Protein AF-A0A6A3IJU1-F1 (afdb_monomer_lite)

Structure (mmCIF, N/CA/C/O backbone):
data_AF-A0A6A3IJU1-F1
#
_entry.id   AF-A0A6A3IJU1-F1
#
loop_
_atom_site.group_PDB
_atom_site.id
_atom_site.type_symbol
_atom_site.label_atom_id
_atom_site.label_alt_id
_atom_site.label_comp_id
_atom_site.label_asym_id
_atom_site.label_entity_id
_atom_site.label_seq_id
_atom_site.pdbx_PDB_ins_code
_atom_site.Cartn_x
_atom_site.Cartn_y
_atom_site.Cartn_z
_atom_site.occupancy
_atom_site.B_iso_or_equiv
_atom_site.auth_seq_id
_atom_site.auth_comp_id
_atom_site.auth_asym_id
_atom_site.auth_atom_id
_atom_site.pdbx_PDB_model_num
ATOM 1 N N . MET A 1 1 ? 2.762 -42.343 15.241 1.00 38.69 1 MET A N 1
ATOM 2 C CA . MET A 1 1 ? 3.664 -41.203 14.976 1.00 38.69 1 MET A CA 1
ATOM 3 C C . MET A 1 1 ? 3.521 -40.859 13.508 1.00 38.69 1 MET A C 1
ATOM 5 O O . MET A 1 1 ? 4.023 -41.601 12.677 1.00 38.69 1 MET A O 1
ATOM 9 N N . THR A 1 2 ? 2.745 -39.824 13.198 1.00 38.56 2 THR A N 1
ATOM 10 C CA . THR A 1 2 ? 2.400 -39.442 11.822 1.00 38.56 2 THR A CA 1
ATOM 11 C C . THR A 1 2 ? 3.146 -38.156 11.501 1.00 38.56 2 THR A C 1
ATOM 13 O O . THR A 1 2 ? 2.929 -37.133 12.146 1.00 38.56 2 THR A O 1
ATOM 16 N N . THR A 1 3 ? 4.087 -38.237 10.570 1.00 37.09 3 THR A N 1
ATOM 17 C CA . THR A 1 3 ? 4.971 -37.143 10.169 1.00 37.09 3 THR A CA 1
ATOM 18 C C . THR A 1 3 ? 4.183 -36.122 9.347 1.00 37.09 3 THR A C 1
ATOM 20 O O . THR A 1 3 ? 3.725 -36.422 8.248 1.00 37.09 3 THR A O 1
ATOM 23 N N . LEU A 1 4 ? 4.017 -34.914 9.890 1.00 38.75 4 LEU A N 1
ATOM 24 C CA . LEU A 1 4 ? 3.511 -33.742 9.176 1.00 38.75 4 LEU A CA 1
ATOM 25 C C . LEU A 1 4 ? 4.583 -33.267 8.188 1.00 38.75 4 LEU A C 1
ATOM 27 O O . LEU A 1 4 ? 5.605 -32.707 8.579 1.00 38.75 4 LEU A O 1
ATOM 31 N N . THR A 1 5 ? 4.361 -33.498 6.898 1.00 39.72 5 THR A N 1
ATOM 32 C CA . THR A 1 5 ? 5.144 -32.872 5.831 1.00 39.72 5 THR A CA 1
ATOM 33 C C . THR A 1 5 ? 4.811 -31.386 5.760 1.00 39.72 5 THR A C 1
ATOM 35 O O . THR A 1 5 ? 3.732 -31.000 5.313 1.00 39.72 5 THR A O 1
ATOM 38 N N . SER A 1 6 ? 5.765 -30.566 6.199 1.00 42.03 6 SER A N 1
ATOM 39 C CA . SER A 1 6 ? 5.845 -29.133 5.923 1.00 42.03 6 SER A CA 1
ATOM 40 C C . SER A 1 6 ? 5.843 -28.905 4.407 1.00 42.03 6 SER A C 1
ATOM 42 O O . SER A 1 6 ? 6.790 -29.280 3.714 1.00 42.03 6 SER A O 1
ATOM 44 N N . GLN A 1 7 ? 4.758 -28.338 3.876 1.00 43.25 7 GLN A N 1
ATOM 45 C CA . GLN A 1 7 ? 4.722 -27.859 2.499 1.00 43.25 7 GLN A CA 1
ATOM 46 C C . GLN A 1 7 ? 5.453 -26.517 2.436 1.00 43.25 7 GLN A C 1
ATOM 48 O O . GLN A 1 7 ? 4.978 -25.496 2.924 1.00 43.25 7 GLN A O 1
ATOM 53 N N . SER A 1 8 ? 6.641 -26.560 1.839 1.00 42.28 8 SER A N 1
ATOM 54 C CA . SER A 1 8 ? 7.415 -25.395 1.428 1.00 42.28 8 SER A CA 1
ATOM 55 C C . SER A 1 8 ? 6.598 -24.550 0.445 1.00 42.28 8 SER A C 1
ATOM 57 O O . SER A 1 8 ? 6.195 -25.030 -0.616 1.00 42.28 8 SER A O 1
ATOM 59 N N . SER A 1 9 ? 6.344 -23.292 0.807 1.00 46.75 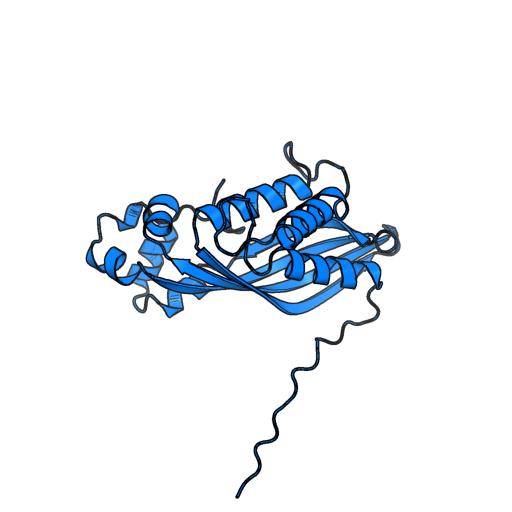9 SER A N 1
ATOM 60 C CA . SER A 1 9 ? 5.678 -22.297 -0.033 1.00 46.75 9 SER A CA 1
ATOM 61 C C . SER A 1 9 ? 6.566 -21.946 -1.228 1.00 46.75 9 SER A C 1
ATOM 63 O O . SER A 1 9 ? 7.456 -21.102 -1.142 1.00 46.75 9 SER A O 1
ATOM 65 N N . GLN A 1 10 ? 6.353 -22.627 -2.348 1.00 46.28 10 GLN A N 1
ATOM 66 C CA . GLN A 1 10 ? 7.023 -22.333 -3.609 1.00 46.28 10 GLN A CA 1
ATOM 67 C C . GLN A 1 10 ? 6.572 -20.941 -4.100 1.00 46.28 10 GLN A C 1
ATOM 69 O O . GLN A 1 10 ? 5.369 -20.663 -4.071 1.00 46.28 10 GLN A O 1
ATOM 74 N N . PRO A 1 11 ? 7.484 -20.045 -4.528 1.00 52.66 11 PRO A N 1
ATOM 75 C CA . PRO A 1 11 ? 7.085 -18.747 -5.061 1.00 52.66 11 PRO A CA 1
ATOM 76 C C . PRO A 1 11 ? 6.167 -18.940 -6.281 1.00 52.66 11 PRO A C 1
ATOM 78 O O . PRO A 1 11 ? 6.339 -19.920 -7.018 1.00 52.66 11 PRO A O 1
ATOM 81 N N . PRO A 1 12 ? 5.189 -18.043 -6.505 1.00 52.16 12 PRO A N 1
ATOM 82 C CA . PRO A 1 12 ? 4.244 -18.179 -7.608 1.00 52.16 12 PRO A CA 1
ATOM 83 C C . PRO A 1 12 ? 4.984 -18.323 -8.946 1.00 52.16 12 PRO A C 1
ATOM 85 O O . PRO A 1 12 ? 5.892 -17.551 -9.255 1.00 52.16 12 PRO A O 1
ATOM 88 N N . ARG A 1 13 ? 4.613 -19.343 -9.735 1.00 50.41 13 ARG A N 1
ATOM 89 C CA . ARG A 1 13 ? 5.144 -19.542 -11.090 1.00 50.41 13 ARG A CA 1
ATOM 90 C C . ARG A 1 13 ? 4.586 -18.456 -11.997 1.00 50.41 13 ARG A C 1
ATOM 92 O O . ARG A 1 13 ? 3.415 -18.473 -12.358 1.00 50.41 13 ARG A O 1
ATOM 99 N N . TYR A 1 14 ? 5.453 -17.536 -12.369 1.00 52.56 14 TYR A N 1
ATOM 100 C CA . TYR A 1 14 ? 5.204 -16.586 -13.431 1.00 52.56 14 TYR A CA 1
ATOM 101 C C . TYR A 1 14 ? 5.284 -17.316 -14.792 1.00 52.56 14 TYR A C 1
ATOM 103 O O . TYR A 1 14 ? 6.206 -18.118 -14.961 1.00 52.56 14 TYR A O 1
ATOM 111 N N . PRO A 1 15 ? 4.370 -17.089 -15.763 1.00 58.47 15 PRO A N 1
ATOM 112 C CA . PRO A 1 15 ? 4.628 -17.417 -17.177 1.00 58.47 15 PRO A CA 1
ATOM 113 C C . PRO A 1 15 ? 5.872 -16.649 -17.681 1.00 58.47 15 PRO A C 1
ATOM 115 O O . PRO A 1 15 ? 6.541 -16.015 -16.872 1.00 58.47 15 PRO A O 1
ATOM 118 N N . ASP A 1 16 ? 6.230 -16.694 -18.970 1.00 72.88 16 ASP A N 1
ATOM 119 C CA . ASP A 1 16 ? 7.426 -16.026 -19.536 1.00 72.88 16 ASP A CA 1
ATOM 120 C C . ASP A 1 16 ? 7.377 -14.483 -19.443 1.00 72.88 16 ASP A C 1
ATOM 122 O O . ASP A 1 16 ? 7.297 -13.753 -20.432 1.00 72.88 16 ASP A O 1
ATOM 126 N N . ILE A 1 17 ? 7.405 -13.957 -18.224 1.00 80.94 17 ILE A N 1
ATOM 127 C CA . ILE A 1 17 ? 7.428 -12.538 -17.927 1.00 80.94 17 ILE A CA 1
ATOM 128 C C . ILE A 1 17 ? 8.861 -12.064 -18.107 1.00 80.94 17 ILE A C 1
ATOM 130 O O . ILE A 1 17 ? 9.787 -12.672 -17.557 1.00 80.94 17 ILE A O 1
ATOM 134 N N . PRO A 1 18 ? 9.068 -10.936 -18.799 1.00 88.62 18 PRO A N 1
ATOM 135 C CA . PRO A 1 18 ? 10.374 -10.315 -18.863 1.00 88.62 18 PRO A CA 1
ATOM 136 C C . PRO A 1 18 ? 10.962 -10.122 -17.463 1.00 88.62 18 PRO A C 1
ATOM 138 O O . PRO A 1 18 ? 10.353 -9.499 -16.589 1.00 88.62 18 PRO A O 1
ATOM 141 N N . LYS A 1 19 ? 12.173 -10.650 -17.262 1.00 90.81 19 LYS A N 1
ATOM 142 C CA . LYS A 1 19 ? 12.898 -10.600 -15.986 1.00 90.81 19 LYS A CA 1
ATOM 143 C C . LYS A 1 19 ? 12.931 -9.195 -15.356 1.00 90.81 19 LYS A C 1
ATOM 145 O O . LYS A 1 19 ? 12.685 -9.121 -14.151 1.00 90.81 19 LYS A O 1
ATOM 150 N N . PRO A 1 20 ? 13.146 -8.094 -16.111 1.00 92.75 20 PRO A N 1
ATOM 151 C CA . PRO A 1 20 ? 13.110 -6.748 -15.539 1.00 92.75 20 PRO A CA 1
ATOM 152 C C . PRO A 1 20 ? 11.769 -6.404 -14.881 1.00 92.75 20 PRO A C 1
ATOM 154 O O . PRO A 1 20 ? 11.746 -5.744 -13.846 1.00 92.75 20 PRO A O 1
ATOM 157 N N . CYS A 1 21 ? 10.649 -6.882 -15.431 1.00 93.69 21 CYS A N 1
ATOM 158 C CA . CYS A 1 21 ? 9.325 -6.616 -14.874 1.00 93.69 21 CYS A CA 1
ATOM 159 C C . CYS A 1 21 ? 9.104 -7.357 -13.552 1.00 93.69 21 CYS A C 1
ATOM 161 O O . CYS A 1 21 ? 8.650 -6.749 -12.586 1.00 93.69 21 CYS A O 1
ATOM 163 N N . VAL A 1 22 ? 9.480 -8.640 -13.485 1.00 92.00 22 VAL A N 1
ATOM 164 C CA . VAL A 1 22 ? 9.391 -9.431 -12.243 1.00 92.00 22 VAL A CA 1
ATOM 165 C C . VAL A 1 22 ? 10.270 -8.825 -11.151 1.00 92.00 22 VAL A C 1
ATOM 167 O O . VAL A 1 22 ? 9.826 -8.683 -10.014 1.00 92.00 22 VAL A O 1
ATOM 170 N N . GLN A 1 23 ? 11.500 -8.431 -11.497 1.00 94.00 23 GLN A N 1
ATOM 171 C CA . GLN A 1 23 ? 12.431 -7.813 -10.553 1.00 94.00 23 GLN A CA 1
ATOM 172 C C . GLN A 1 23 ? 11.876 -6.508 -9.991 1.00 94.00 23 GLN A C 1
ATOM 174 O O . GLN A 1 23 ? 11.834 -6.351 -8.781 1.00 94.00 23 GLN A O 1
ATOM 179 N N . THR A 1 24 ? 11.376 -5.610 -10.840 1.00 95.75 24 THR A N 1
ATOM 180 C CA . THR A 1 24 ? 10.811 -4.337 -10.377 1.00 95.75 24 THR A CA 1
ATOM 181 C C . THR A 1 24 ? 9.592 -4.519 -9.469 1.00 95.75 24 THR A C 1
ATOM 183 O O . THR A 1 24 ? 9.464 -3.792 -8.486 1.00 95.75 24 THR A O 1
ATOM 186 N N . VAL A 1 25 ? 8.713 -5.488 -9.751 1.00 95.62 25 VAL A N 1
ATOM 187 C CA . VAL A 1 25 ? 7.578 -5.792 -8.862 1.00 95.62 25 VAL A CA 1
ATOM 188 C C . VAL A 1 25 ? 8.068 -6.350 -7.522 1.00 95.62 25 VAL A C 1
ATOM 190 O O . VAL A 1 25 ? 7.599 -5.912 -6.477 1.00 95.62 25 VAL A O 1
ATOM 193 N N . GLY A 1 26 ? 9.042 -7.264 -7.524 1.00 95.81 26 GLY A N 1
ATOM 194 C CA . GLY A 1 26 ? 9.650 -7.772 -6.289 1.00 95.81 26 GLY A CA 1
ATOM 195 C C . GLY A 1 26 ? 10.332 -6.673 -5.467 1.00 95.81 26 GLY A C 1
ATOM 196 O O . GLY A 1 26 ? 10.114 -6.580 -4.259 1.00 95.81 26 GLY A O 1
ATOM 197 N N . ASP A 1 27 ? 11.089 -5.802 -6.135 1.00 97.00 27 ASP A N 1
ATOM 198 C CA . ASP A 1 27 ? 11.768 -4.655 -5.533 1.00 97.00 27 ASP A CA 1
ATOM 199 C C . ASP A 1 27 ? 10.758 -3.680 -4.903 1.00 97.00 27 ASP A C 1
ATOM 201 O O . ASP A 1 27 ? 11.029 -3.152 -3.829 1.00 97.00 27 ASP A O 1
ATOM 205 N N . TYR A 1 28 ? 9.573 -3.490 -5.503 1.00 97.81 28 TYR A N 1
ATOM 206 C CA . TYR A 1 28 ? 8.497 -2.675 -4.920 1.00 97.81 28 TYR A CA 1
ATOM 207 C C . TYR A 1 28 ? 8.029 -3.224 -3.566 1.00 97.81 28 TYR A C 1
ATOM 209 O O . TYR A 1 28 ? 7.985 -2.492 -2.577 1.00 97.81 28 TYR A O 1
ATOM 217 N N . TYR A 1 29 ? 7.713 -4.521 -3.498 1.00 97.50 29 TYR A N 1
ATOM 218 C CA . TYR A 1 29 ? 7.282 -5.152 -2.247 1.00 97.50 29 TYR A CA 1
ATOM 219 C C . TYR A 1 29 ? 8.385 -5.147 -1.189 1.00 97.50 29 TYR A C 1
ATOM 221 O O . TYR A 1 29 ? 8.103 -4.933 -0.014 1.00 97.50 29 TYR A O 1
ATOM 229 N N . LEU A 1 30 ? 9.642 -5.341 -1.598 1.00 95.56 30 LEU A N 1
ATOM 230 C CA . LEU A 1 30 ? 10.777 -5.259 -0.685 1.00 95.56 30 LEU A CA 1
ATOM 231 C C . LEU A 1 30 ? 10.975 -3.835 -0.157 1.00 95.56 30 LEU A C 1
ATOM 233 O O . LEU A 1 30 ? 11.211 -3.658 1.037 1.00 95.56 30 LEU A O 1
ATOM 237 N N . ALA A 1 31 ? 10.863 -2.830 -1.029 1.00 96.00 31 ALA A N 1
ATOM 238 C CA . ALA A 1 31 ? 11.086 -1.435 -0.674 1.00 96.00 31 ALA A CA 1
ATOM 239 C C . ALA A 1 31 ? 10.094 -0.971 0.387 1.00 96.00 31 ALA A C 1
ATOM 241 O O . ALA A 1 31 ? 10.499 -0.320 1.343 1.00 96.00 31 ALA A O 1
ATOM 242 N N . PHE A 1 32 ? 8.819 -1.337 0.263 1.00 96.62 32 PHE A N 1
ATOM 243 C CA . PHE A 1 32 ? 7.756 -0.847 1.145 1.00 96.62 32 PHE A CA 1
ATOM 244 C C . PHE A 1 32 ? 7.258 -1.868 2.170 1.00 96.62 32 PHE A C 1
ATOM 246 O O . PHE A 1 32 ? 6.199 -1.669 2.763 1.00 96.62 32 PHE A O 1
ATOM 253 N N . ARG A 1 33 ? 8.016 -2.946 2.407 1.00 95.12 33 ARG A N 1
ATO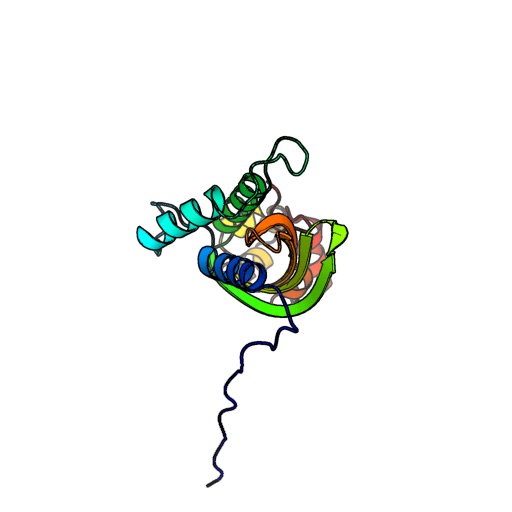M 254 C CA . ARG A 1 33 ? 7.620 -4.045 3.298 1.00 95.12 33 ARG A CA 1
ATOM 255 C C . ARG A 1 33 ? 7.152 -3.580 4.680 1.00 95.12 33 ARG A C 1
ATOM 257 O O . ARG A 1 33 ? 6.189 -4.120 5.200 1.00 95.12 33 ARG A O 1
ATOM 264 N N . ASN A 1 34 ? 7.797 -2.562 5.240 1.00 92.38 34 ASN A N 1
ATOM 265 C CA . ASN A 1 34 ? 7.484 -2.040 6.575 1.00 92.38 34 ASN A CA 1
ATOM 266 C C . ASN A 1 34 ? 6.876 -0.627 6.503 1.00 92.38 34 ASN A C 1
ATOM 268 O O . ASN A 1 34 ? 7.063 0.190 7.397 1.00 92.38 34 ASN A O 1
ATOM 272 N N . GLY A 1 35 ? 6.219 -0.283 5.392 1.00 94.19 35 GLY A N 1
ATOM 273 C CA . GLY A 1 35 ? 5.723 1.072 5.153 1.00 94.19 35 GLY A CA 1
ATOM 274 C C . GLY A 1 35 ? 6.811 2.063 4.742 1.00 94.19 35 GLY A C 1
ATOM 275 O O . GLY A 1 35 ? 7.934 1.689 4.392 1.00 94.19 35 GLY A O 1
ATOM 276 N N . PHE A 1 36 ? 6.465 3.347 4.743 1.00 95.06 36 PHE A N 1
ATOM 277 C CA . PHE A 1 36 ? 7.363 4.428 4.348 1.00 95.06 36 PHE A CA 1
ATOM 278 C C . PHE A 1 36 ? 8.338 4.770 5.473 1.00 95.06 36 PHE A C 1
ATOM 280 O O . PHE A 1 36 ? 7.909 5.112 6.570 1.00 95.06 36 PHE A O 1
ATOM 287 N N . GLN A 1 37 ? 9.637 4.719 5.191 1.00 91.81 37 GLN A N 1
ATOM 288 C CA . GLN A 1 37 ? 10.678 4.927 6.191 1.00 91.81 37 GLN A CA 1
ATOM 289 C C . GLN A 1 37 ? 11.162 6.380 6.166 1.00 91.81 37 GLN A C 1
ATOM 291 O O . GLN A 1 37 ? 11.551 6.910 5.122 1.00 91.81 37 GLN A O 1
ATOM 296 N N . THR A 1 38 ? 11.174 7.021 7.330 1.00 85.94 38 THR A N 1
ATOM 297 C CA . THR A 1 38 ? 11.792 8.336 7.559 1.00 85.94 38 THR A CA 1
ATOM 298 C C . THR A 1 38 ? 12.885 8.225 8.614 1.00 85.94 38 THR A C 1
ATOM 300 O O . THR A 1 38 ? 13.005 7.205 9.285 1.00 85.94 38 THR A O 1
ATOM 303 N N . GLU A 1 39 ? 13.690 9.276 8.781 1.00 81.88 39 GLU A N 1
ATOM 304 C CA . GLU A 1 39 ? 14.703 9.317 9.848 1.00 81.88 39 GLU A CA 1
ATOM 305 C C . GLU A 1 39 ? 14.087 9.216 11.256 1.00 81.88 39 GLU A C 1
ATOM 307 O O . GLU A 1 39 ? 14.749 8.735 12.170 1.00 81.88 39 GLU A O 1
ATOM 312 N N . ASP A 1 40 ? 12.813 9.593 11.401 1.00 78.69 40 ASP A N 1
ATOM 313 C CA . ASP A 1 40 ? 12.052 9.527 12.656 1.00 78.69 40 ASP A CA 1
ATOM 314 C C . ASP A 1 40 ? 11.398 8.156 12.910 1.00 78.69 40 ASP A C 1
ATOM 316 O O . ASP A 1 40 ? 10.777 7.944 13.949 1.00 78.69 40 ASP A O 1
ATOM 320 N N . SER A 1 41 ? 11.467 7.229 11.952 1.00 79.44 41 SER A N 1
ATOM 321 C CA . SER A 1 41 ? 10.853 5.906 12.088 1.00 79.44 41 SER A CA 1
ATOM 322 C C . SER A 1 41 ? 11.719 5.009 12.979 1.00 79.44 41 SER A C 1
ATOM 324 O O . SER A 1 41 ? 12.883 4.770 12.665 1.00 79.44 41 SER A O 1
ATOM 326 N N . GLU A 1 42 ? 11.152 4.467 14.061 1.00 72.62 42 GLU A N 1
ATOM 327 C CA . GLU A 1 42 ? 11.895 3.692 15.074 1.00 72.62 42 GLU A CA 1
ATOM 328 C C . GLU A 1 42 ? 12.635 2.468 14.504 1.00 72.62 42 GLU A C 1
ATOM 330 O O . GLU A 1 42 ? 13.733 2.134 14.949 1.00 72.62 42 GLU A O 1
ATOM 335 N N . GLU A 1 43 ? 12.063 1.819 13.486 1.00 73.00 43 GLU A N 1
ATOM 336 C CA . GLU A 1 43 ? 12.625 0.624 12.842 1.00 73.00 43 GLU A CA 1
ATOM 337 C C . GLU A 1 43 ? 13.403 0.933 11.549 1.00 73.00 43 GLU A C 1
ATOM 339 O O . GLU A 1 43 ? 13.926 0.021 10.895 1.00 73.00 43 GLU A O 1
ATOM 344 N N . ALA A 1 44 ? 13.501 2.207 11.150 1.00 79.81 44 ALA A N 1
ATOM 345 C CA . ALA A 1 44 ? 14.163 2.563 9.906 1.00 79.81 44 ALA A CA 1
ATOM 346 C C . ALA A 1 44 ? 15.677 2.401 10.007 1.00 79.81 44 ALA A C 1
ATOM 348 O O . ALA A 1 44 ? 16.366 2.977 10.850 1.00 79.81 44 ALA A O 1
ATOM 349 N N . THR A 1 45 ? 16.231 1.678 9.040 1.00 84.94 45 THR A N 1
ATOM 350 C CA . THR A 1 45 ? 17.674 1.640 8.830 1.00 84.94 45 THR A CA 1
ATOM 351 C C . THR A 1 45 ? 18.055 2.661 7.763 1.00 84.94 45 THR A C 1
ATOM 353 O O . THR A 1 45 ? 17.321 2.897 6.802 1.00 84.94 45 THR A O 1
ATOM 356 N N . LYS A 1 46 ? 19.268 3.219 7.847 1.00 86.62 46 LYS A N 1
ATOM 357 C CA . LYS A 1 46 ? 19.805 4.072 6.767 1.00 86.62 46 LYS A CA 1
ATOM 358 C C . LYS A 1 46 ? 19.772 3.367 5.403 1.00 86.62 46 LYS A C 1
ATOM 360 O O . LYS A 1 46 ? 19.600 4.019 4.378 1.00 86.62 46 LYS A O 1
ATOM 365 N N . LEU A 1 47 ? 19.915 2.039 5.401 1.00 88.12 47 LEU A N 1
ATOM 366 C CA . LEU A 1 47 ? 19.841 1.207 4.203 1.00 88.12 47 LEU A CA 1
ATOM 367 C C . LEU A 1 47 ? 18.423 1.148 3.621 1.00 88.12 47 LEU A C 1
ATOM 369 O O . LEU A 1 47 ? 18.281 1.305 2.413 1.00 88.12 47 LEU A O 1
ATOM 373 N N . SER A 1 48 ? 17.382 0.967 4.442 1.00 88.88 48 SER A N 1
ATOM 374 C CA . SER A 1 48 ? 15.995 0.913 3.956 1.00 88.88 48 SER A CA 1
ATOM 375 C C . SER A 1 48 ? 15.525 2.263 3.415 1.00 88.88 48 SER A C 1
ATOM 377 O O . SER A 1 48 ? 14.926 2.303 2.343 1.00 88.88 48 SER A O 1
ATOM 379 N N . ILE A 1 49 ? 15.878 3.369 4.080 1.00 91.88 49 ILE A N 1
ATOM 380 C CA . ILE A 1 49 ? 15.595 4.730 3.590 1.00 91.88 49 ILE A CA 1
ATOM 381 C C . ILE A 1 49 ? 16.291 4.966 2.241 1.00 91.88 49 ILE A C 1
ATOM 383 O O . ILE A 1 49 ? 15.669 5.419 1.278 1.00 91.88 49 ILE A O 1
ATOM 387 N N . ALA A 1 50 ? 17.585 4.635 2.147 1.00 92.75 50 ALA A N 1
ATOM 388 C CA . ALA A 1 50 ? 18.341 4.792 0.908 1.00 92.75 50 ALA A CA 1
ATOM 389 C C . ALA A 1 50 ? 17.765 3.931 -0.225 1.00 92.75 50 ALA A C 1
ATOM 391 O O . ALA A 1 50 ? 17.657 4.417 -1.349 1.00 92.75 50 ALA A O 1
ATOM 392 N N . PHE A 1 51 ? 17.354 2.696 0.076 1.00 94.38 51 PHE A N 1
ATOM 393 C CA . PHE A 1 51 ? 16.750 1.784 -0.890 1.00 94.38 51 PHE A CA 1
ATOM 394 C C . PHE A 1 51 ? 15.392 2.285 -1.399 1.00 94.38 51 PHE A C 1
ATOM 396 O O . PHE A 1 51 ? 15.174 2.300 -2.607 1.00 94.38 51 PHE A O 1
ATOM 403 N N . GLN A 1 52 ? 14.504 2.766 -0.520 1.00 95.12 52 GLN A N 1
ATOM 404 C CA . GLN A 1 52 ? 13.222 3.357 -0.931 1.00 95.12 52 GLN A CA 1
ATOM 405 C C . GLN A 1 52 ? 13.418 4.590 -1.811 1.00 95.12 52 GLN A C 1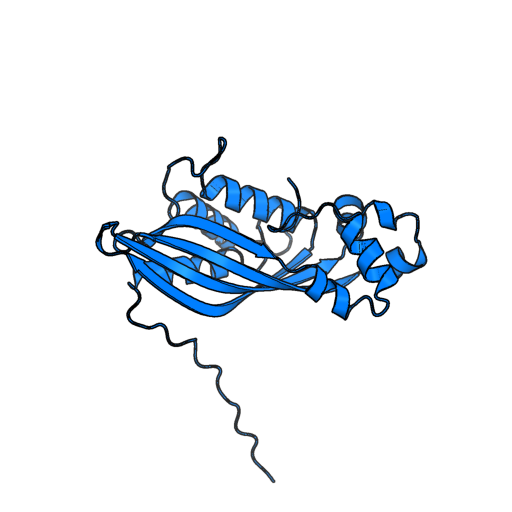
ATOM 407 O O . GLN A 1 52 ? 12.764 4.733 -2.846 1.00 95.12 52 GLN A O 1
ATOM 412 N N . ARG A 1 53 ? 14.349 5.467 -1.422 1.00 94.62 53 ARG A N 1
ATOM 413 C CA . ARG A 1 53 ? 14.681 6.665 -2.194 1.00 94.62 53 ARG A CA 1
ATOM 414 C C . ARG A 1 53 ? 15.235 6.304 -3.573 1.00 94.62 53 ARG A C 1
ATOM 416 O O . ARG A 1 53 ? 14.787 6.869 -4.564 1.00 94.62 53 ARG A O 1
ATOM 423 N N . ASP A 1 54 ? 16.181 5.368 -3.641 1.00 95.12 54 ASP A N 1
ATOM 424 C CA . ASP A 1 54 ? 16.745 4.874 -4.904 1.00 95.12 54 ASP A CA 1
ATOM 425 C C . ASP A 1 54 ? 15.659 4.260 -5.799 1.00 95.12 54 ASP A C 1
ATOM 427 O O . ASP A 1 54 ? 15.539 4.612 -6.974 1.00 95.12 54 ASP A O 1
ATOM 431 N N . PHE A 1 55 ? 14.791 3.426 -5.219 1.00 95.94 55 PHE A N 1
ATOM 432 C CA . PHE A 1 55 ? 13.676 2.812 -5.927 1.00 95.94 55 PHE A CA 1
ATOM 433 C C . PHE A 1 55 ? 12.749 3.865 -6.552 1.00 95.94 55 PHE A C 1
ATOM 435 O O . PHE A 1 55 ? 12.493 3.822 -7.757 1.00 95.94 55 PHE A O 1
ATOM 442 N N . LEU A 1 56 ? 12.284 4.840 -5.764 1.00 95.00 56 LEU A N 1
ATOM 443 C CA . LEU A 1 56 ? 11.396 5.906 -6.240 1.00 95.00 56 LEU A CA 1
ATOM 444 C C . LEU A 1 56 ? 12.050 6.759 -7.338 1.00 95.00 56 LEU A C 1
ATOM 446 O O . LEU A 1 56 ? 11.397 7.075 -8.332 1.00 95.00 56 LEU A O 1
ATOM 450 N N . LEU A 1 57 ? 13.340 7.080 -7.199 1.00 93.12 57 LEU A N 1
ATOM 451 C CA . LEU A 1 57 ? 14.077 7.903 -8.164 1.00 93.12 57 LEU A CA 1
ATOM 452 C C . LEU A 1 57 ? 14.370 7.178 -9.484 1.00 93.12 57 LEU A C 1
ATOM 454 O O . LEU A 1 57 ? 14.354 7.805 -10.545 1.00 93.12 57 LEU A O 1
ATOM 458 N N . HIS A 1 58 ? 14.662 5.875 -9.441 1.00 93.12 58 HIS A N 1
ATOM 459 C CA . HIS A 1 58 ? 15.241 5.166 -10.587 1.00 93.12 58 HIS A CA 1
ATOM 460 C C . HIS A 1 58 ? 14.322 4.123 -11.231 1.00 93.12 58 HIS A C 1
ATOM 462 O O . HIS A 1 58 ? 14.542 3.765 -12.397 1.00 93.12 58 HIS A O 1
ATOM 468 N N . ARG A 1 59 ? 13.291 3.639 -10.524 1.00 94.88 59 ARG A N 1
ATOM 469 C CA . ARG A 1 59 ? 12.376 2.603 -11.037 1.00 94.88 59 ARG A CA 1
ATOM 470 C C . ARG A 1 59 ? 11.112 3.138 -11.676 1.00 94.88 59 ARG A C 1
ATOM 472 O O . ARG A 1 59 ? 10.427 2.361 -12.328 1.00 94.88 59 ARG A O 1
ATOM 479 N N . PHE A 1 60 ? 10.836 4.432 -11.601 1.00 94.50 60 PHE A N 1
ATOM 480 C CA . PHE A 1 60 ? 9.724 5.053 -12.318 1.00 94.50 60 PHE A CA 1
ATOM 481 C C . PHE A 1 60 ? 10.210 5.821 -13.546 1.00 94.50 60 PHE A C 1
ATOM 483 O O . PHE A 1 60 ? 11.343 6.300 -13.614 1.00 94.50 60 PHE A O 1
ATOM 490 N N . VAL A 1 61 ? 9.348 5.943 -14.554 1.00 90.38 61 VAL A N 1
ATOM 491 C CA . VAL A 1 61 ? 9.597 6.869 -15.663 1.00 90.38 61 VAL A CA 1
ATOM 492 C C . VAL A 1 61 ? 9.385 8.312 -15.203 1.00 90.38 61 VAL A C 1
ATOM 494 O O . VAL A 1 61 ? 8.424 8.615 -14.499 1.00 90.38 61 VAL A O 1
ATOM 497 N N . SER A 1 62 ? 10.255 9.222 -15.642 1.00 74.25 62 SER A N 1
ATOM 498 C CA . SER A 1 62 ? 10.184 10.653 -15.307 1.00 74.25 62 SER A CA 1
ATOM 499 C C . SER A 1 62 ? 9.155 11.395 -16.175 1.00 74.25 62 SER A C 1
ATOM 501 O O . SER A 1 62 ? 9.472 12.342 -16.892 1.00 74.25 62 SER A O 1
ATOM 503 N N . ARG A 1 63 ? 7.909 10.909 -16.204 1.00 67.75 63 ARG A N 1
ATOM 504 C CA . ARG A 1 63 ? 6.805 11.547 -16.935 1.00 67.75 63 ARG A CA 1
ATOM 505 C C . ARG A 1 63 ? 5.596 11.669 -16.014 1.00 67.75 63 ARG A C 1
ATOM 507 O O . ARG A 1 63 ? 5.293 10.737 -15.274 1.00 67.75 63 ARG A O 1
ATOM 514 N N . ALA A 1 64 ? 4.924 12.819 -16.052 1.00 57.91 64 ALA A N 1
ATOM 515 C CA . ALA A 1 64 ? 3.699 13.040 -15.289 1.00 57.91 64 ALA A CA 1
ATOM 516 C C . ALA A 1 64 ? 2.645 12.003 -15.708 1.00 57.91 64 ALA A C 1
ATOM 518 O O . ALA A 1 64 ? 2.342 11.878 -16.897 1.00 57.91 64 ALA A O 1
ATOM 519 N N . ALA A 1 65 ? 2.137 11.233 -14.748 1.00 55.22 65 ALA A N 1
ATOM 520 C CA . ALA A 1 65 ? 1.248 10.106 -15.019 1.00 55.22 65 ALA A CA 1
ATOM 521 C C . ALA A 1 65 ? -0.234 10.505 -14.995 1.00 55.22 65 ALA A C 1
ATOM 523 O O . ALA A 1 65 ? -1.037 9.858 -15.658 1.00 55.22 65 ALA A O 1
ATOM 524 N N . CYS A 1 66 ? -0.574 11.595 -14.296 1.00 47.41 66 CYS A N 1
ATOM 525 C CA . CYS A 1 66 ? -1.805 12.390 -14.390 1.00 47.41 66 CYS A CA 1
ATOM 526 C C . CYS A 1 66 ? -1.708 13.565 -13.391 1.00 47.41 66 CYS A C 1
ATOM 528 O O . CYS A 1 66 ? -1.034 13.453 -12.372 1.00 47.41 66 CYS A O 1
ATOM 530 N N . ALA A 1 67 ? -2.403 14.677 -13.659 1.00 53.19 67 ALA A N 1
ATOM 531 C CA . ALA A 1 67 ? -2.756 15.701 -12.659 1.00 53.19 67 ALA A CA 1
ATOM 532 C C . ALA A 1 67 ? -1.616 16.267 -11.767 1.00 53.19 67 ALA A C 1
ATOM 534 O O . ALA A 1 67 ? -1.755 16.355 -10.552 1.00 53.19 67 ALA A O 1
ATOM 535 N N . ASN A 1 68 ? -0.528 16.745 -12.382 1.00 65.94 68 ASN A N 1
ATOM 536 C CA . ASN A 1 68 ? 0.606 17.454 -11.749 1.00 65.94 68 ASN A CA 1
ATOM 537 C C . ASN A 1 68 ? 1.621 16.597 -10.970 1.00 65.94 68 ASN A C 1
ATOM 539 O O . ASN A 1 68 ? 2.600 17.163 -10.492 1.00 65.94 68 ASN A O 1
ATOM 543 N N . TYR A 1 69 ? 1.450 15.272 -10.894 1.00 71.69 69 TYR A N 1
ATOM 544 C CA . TYR A 1 69 ? 2.421 14.373 -10.255 1.00 71.69 69 TYR A CA 1
ATOM 545 C C . TYR A 1 69 ? 2.953 13.307 -11.223 1.00 71.69 69 TYR A C 1
ATOM 547 O O . TYR A 1 69 ? 2.254 12.795 -12.107 1.00 71.69 69 TYR A O 1
ATOM 555 N N . THR A 1 70 ? 4.220 12.946 -11.047 1.00 86.12 70 THR A N 1
ATOM 556 C CA . THR A 1 70 ? 4.803 11.711 -11.580 1.00 86.12 70 THR A CA 1
ATOM 557 C C . THR A 1 70 ? 4.249 10.495 -10.832 1.00 86.12 70 THR A C 1
ATOM 559 O O . THR A 1 70 ? 3.801 10.598 -9.688 1.00 86.12 70 THR A O 1
ATOM 562 N N . SER A 1 71 ? 4.301 9.312 -11.456 1.00 87.94 71 SER A N 1
ATOM 563 C CA . SER A 1 71 ? 3.917 8.054 -10.788 1.00 87.94 71 SER A CA 1
ATOM 564 C C . SER A 1 71 ? 4.701 7.826 -9.488 1.00 87.94 71 SER A C 1
ATOM 566 O O . SER A 1 71 ? 4.131 7.338 -8.517 1.00 87.94 71 SER A O 1
ATOM 568 N N . ALA A 1 72 ? 5.985 8.205 -9.452 1.00 92.50 72 ALA A N 1
ATOM 569 C CA . ALA A 1 72 ? 6.821 8.087 -8.257 1.00 92.50 72 ALA A CA 1
ATOM 570 C C . ALA A 1 72 ? 6.312 8.974 -7.115 1.00 92.50 72 ALA A C 1
ATOM 572 O O . ALA A 1 72 ? 6.123 8.486 -6.006 1.00 92.50 72 ALA A O 1
ATOM 573 N N . GLU A 1 73 ? 6.039 10.252 -7.393 1.00 91.31 73 GLU A N 1
ATOM 574 C CA . GLU A 1 73 ? 5.530 11.197 -6.390 1.00 91.31 73 GLU A CA 1
ATOM 575 C C . GLU A 1 73 ? 4.168 10.765 -5.847 1.00 91.31 73 GLU A C 1
ATOM 577 O O . GLU A 1 73 ? 3.918 10.880 -4.650 1.00 91.31 73 GLU A O 1
ATOM 582 N N . TYR A 1 74 ? 3.289 10.240 -6.706 1.00 89.88 74 TYR A N 1
ATOM 583 C CA . TYR A 1 74 ? 2.007 9.693 -6.266 1.00 89.88 74 TYR A CA 1
ATOM 584 C C . TYR A 1 74 ? 2.199 8.520 -5.293 1.00 89.88 74 TYR A C 1
ATOM 586 O O . TYR A 1 74 ? 1.612 8.512 -4.211 1.00 89.88 74 TYR A O 1
ATOM 594 N N . VAL A 1 75 ? 3.051 7.553 -5.654 1.00 93.44 75 VAL A N 1
ATOM 595 C CA . VAL A 1 75 ? 3.358 6.386 -4.813 1.00 93.44 75 VAL A CA 1
ATOM 596 C C . VAL A 1 75 ? 3.986 6.816 -3.490 1.00 93.44 75 VAL A C 1
ATOM 598 O O . VAL A 1 75 ? 3.579 6.329 -2.437 1.00 93.44 75 VAL A O 1
ATOM 601 N N . GLU A 1 76 ? 4.928 7.757 -3.524 1.00 94.38 76 GLU A N 1
ATOM 602 C CA . GLU A 1 76 ? 5.551 8.308 -2.324 1.00 94.38 76 GLU A CA 1
ATOM 603 C C . GLU A 1 76 ? 4.516 8.970 -1.407 1.00 94.38 76 GLU A C 1
ATOM 605 O O . GLU A 1 76 ? 4.438 8.628 -0.226 1.00 94.38 76 GLU A O 1
ATOM 610 N N . LYS A 1 77 ? 3.695 9.888 -1.935 1.00 92.88 77 LYS A N 1
ATOM 611 C CA . LYS A 1 77 ? 2.659 10.581 -1.155 1.00 92.88 77 LYS A CA 1
ATOM 612 C C . LYS A 1 77 ? 1.693 9.602 -0.512 1.00 92.88 77 LYS A C 1
ATOM 614 O O . LYS A 1 77 ? 1.440 9.697 0.684 1.00 92.88 77 LYS A O 1
ATOM 619 N N . ARG A 1 78 ? 1.214 8.628 -1.281 1.00 93.69 78 ARG A N 1
ATOM 620 C CA . ARG A 1 78 ? 0.317 7.586 -0.787 1.00 93.69 78 ARG A CA 1
ATOM 621 C C . ARG A 1 78 ? 0.947 6.800 0.368 1.00 93.69 78 ARG A C 1
ATOM 623 O O . ARG A 1 78 ? 0.310 6.633 1.406 1.00 93.69 78 ARG A O 1
ATOM 630 N N . TRP A 1 79 ? 2.190 6.340 0.218 1.00 95.75 79 TRP A N 1
ATOM 631 C CA . TRP A 1 79 ? 2.890 5.593 1.268 1.00 95.75 79 TRP A CA 1
ATOM 632 C C . TRP A 1 79 ? 3.145 6.432 2.521 1.00 95.75 79 TRP A C 1
ATOM 634 O O . TRP A 1 79 ? 2.969 5.929 3.634 1.00 95.75 79 TRP A O 1
ATOM 644 N N . ARG A 1 80 ? 3.500 7.711 2.358 1.00 94.88 80 ARG A N 1
ATOM 645 C CA . ARG A 1 80 ? 3.639 8.658 3.473 1.00 94.88 80 ARG A CA 1
ATOM 646 C C . ARG A 1 80 ? 2.320 8.847 4.216 1.00 94.88 80 ARG A C 1
ATOM 648 O O . ARG A 1 80 ? 2.311 8.766 5.438 1.00 94.88 80 ARG A O 1
ATOM 655 N N . SER A 1 81 ? 1.217 9.052 3.502 1.00 94.12 81 SER A N 1
ATOM 656 C CA . SER A 1 81 ? -0.106 9.227 4.111 1.00 94.12 81 SER A CA 1
ATOM 657 C C . SER A 1 81 ? -0.558 7.976 4.856 1.00 94.12 81 SER A C 1
ATOM 659 O O . SER A 1 81 ? -0.989 8.073 6.002 1.00 94.12 81 SER A O 1
ATOM 661 N N . LEU A 1 82 ? -0.369 6.793 4.264 1.00 95.44 82 LEU A N 1
ATOM 662 C CA . LEU A 1 82 ? -0.674 5.531 4.934 1.00 95.44 82 LEU A CA 1
ATOM 663 C C . LEU A 1 82 ? 0.162 5.354 6.210 1.00 95.44 82 LEU A C 1
ATOM 665 O O . LEU A 1 82 ? -0.398 5.041 7.253 1.00 95.44 82 LEU A O 1
ATOM 669 N N . SER A 1 83 ? 1.472 5.608 6.147 1.00 94.81 83 SER A N 1
ATOM 670 C CA . SER A 1 83 ? 2.392 5.405 7.284 1.00 94.81 83 SER A CA 1
ATOM 671 C C . SER A 1 83 ? 2.269 6.487 8.362 1.00 94.81 83 SER A C 1
ATOM 673 O O . SER A 1 83 ? 2.657 6.274 9.504 1.00 94.81 83 SER A O 1
ATOM 675 N N . LYS A 1 84 ? 1.714 7.656 8.020 1.00 93.38 84 LYS A N 1
ATOM 676 C CA . LYS A 1 84 ? 1.343 8.689 8.995 1.00 93.38 84 LYS A CA 1
ATOM 677 C C . LYS A 1 84 ? 0.080 8.303 9.763 1.00 93.38 84 LYS A C 1
ATOM 679 O O . LYS A 1 84 ? -0.048 8.629 10.939 1.00 93.38 84 LYS A O 1
ATOM 684 N N . CYS A 1 85 ? -0.867 7.666 9.081 1.00 95.06 85 CYS A N 1
ATOM 685 C CA . CYS A 1 85 ? -2.159 7.319 9.654 1.00 95.06 85 CYS A CA 1
ATOM 686 C C . CYS A 1 85 ? -2.155 5.965 10.352 1.00 95.06 85 CYS A C 1
ATOM 688 O O . CYS A 1 85 ? -2.901 5.809 11.304 1.00 95.06 85 CYS A O 1
ATOM 690 N N . PHE A 1 86 ? -1.351 4.998 9.921 1.00 95.38 86 PHE A N 1
ATOM 691 C CA . PHE A 1 86 ? -1.305 3.646 10.478 1.00 95.38 86 PHE A CA 1
ATOM 692 C C . PHE A 1 86 ? 0.121 3.269 10.854 1.00 95.38 86 PHE A C 1
ATOM 694 O O . PHE A 1 86 ? 1.065 3.625 10.150 1.00 95.38 86 PHE A O 1
ATOM 701 N N . SER A 1 87 ? 0.267 2.447 11.893 1.00 94.88 87 SER A N 1
ATOM 702 C CA . SER A 1 87 ? 1.510 1.701 12.074 1.00 94.88 87 SER A CA 1
ATOM 703 C C . SER A 1 87 ? 1.511 0.519 11.098 1.00 94.88 87 SER A C 1
ATOM 705 O O . SER A 1 87 ? 0.680 -0.388 11.201 1.00 94.88 87 SER A O 1
ATOM 707 N N . VAL A 1 88 ? 2.381 0.573 10.086 1.00 95.50 88 VAL A N 1
ATOM 708 C CA . VAL A 1 88 ? 2.487 -0.456 9.041 1.00 95.50 88 VAL A CA 1
ATOM 709 C C . VAL A 1 88 ? 3.430 -1.552 9.525 1.00 95.50 88 VAL A C 1
ATOM 711 O O . VAL A 1 88 ? 4.643 -1.376 9.515 1.00 95.50 88 VAL A O 1
ATOM 714 N N . LEU A 1 89 ? 2.871 -2.691 9.927 1.00 95.44 89 LEU A N 1
ATOM 715 C CA . LEU A 1 89 ? 3.641 -3.798 10.498 1.00 95.44 89 LEU A CA 1
ATOM 716 C C . LEU A 1 89 ? 4.245 -4.706 9.426 1.00 95.44 89 LEU A C 1
ATOM 718 O O . LEU A 1 89 ? 5.322 -5.261 9.616 1.00 95.44 89 LEU A O 1
ATOM 722 N N . ASP A 1 90 ? 3.530 -4.904 8.318 1.00 96.62 90 ASP A N 1
ATOM 723 C CA . ASP A 1 90 ? 4.009 -5.719 7.202 1.00 96.62 90 ASP A CA 1
ATOM 724 C C . ASP A 1 90 ? 3.207 -5.441 5.925 1.00 96.62 90 ASP A C 1
ATOM 726 O O . ASP A 1 90 ? 1.996 -5.198 5.953 1.00 96.62 90 ASP A O 1
ATOM 730 N N . PHE A 1 91 ? 3.884 -5.549 4.791 1.00 97.69 91 PHE A N 1
ATOM 731 C CA . PHE A 1 91 ? 3.338 -5.457 3.450 1.00 97.69 91 PHE A CA 1
ATOM 732 C C . PHE A 1 91 ? 4.047 -6.469 2.554 1.00 97.69 91 PHE A C 1
ATOM 734 O O . PHE A 1 91 ? 5.261 -6.417 2.361 1.00 97.69 91 PHE A O 1
ATOM 741 N N . HIS A 1 92 ? 3.291 -7.396 1.973 1.00 96.19 92 HIS A N 1
ATOM 742 C CA . HIS A 1 92 ? 3.854 -8.404 1.079 1.00 96.19 92 HIS A CA 1
ATOM 743 C C . HIS A 1 92 ? 2.897 -8.789 -0.038 1.00 96.19 92 HIS A C 1
ATOM 745 O O . HIS A 1 92 ? 1.670 -8.700 0.068 1.00 96.19 92 HIS A O 1
ATOM 751 N N . GLN A 1 93 ? 3.498 -9.290 -1.109 1.00 96.50 93 GLN A N 1
ATOM 752 C CA . GLN A 1 93 ? 2.800 -9.911 -2.218 1.00 96.50 93 GLN A CA 1
ATOM 753 C C . GLN A 1 93 ? 2.156 -11.231 -1.788 1.00 96.50 93 GLN A C 1
ATOM 755 O O . GLN A 1 93 ? 2.780 -12.044 -1.104 1.00 96.50 93 GLN A O 1
ATOM 760 N N . LYS A 1 94 ? 0.920 -11.474 -2.227 1.00 94.56 94 LYS A N 1
ATOM 761 C CA . LYS A 1 94 ? 0.215 -12.745 -2.010 1.00 94.56 94 LYS A CA 1
ATOM 762 C C . LYS A 1 94 ? 0.275 -13.624 -3.252 1.00 94.56 94 LYS A C 1
ATOM 764 O O . LYS A 1 94 ? 0.687 -14.777 -3.162 1.00 94.56 94 LYS A O 1
ATOM 769 N N . SER A 1 95 ? -0.098 -13.084 -4.406 1.00 90.19 95 SER A N 1
ATOM 770 C CA . SER A 1 95 ? -0.011 -13.782 -5.688 1.00 90.19 95 SER A CA 1
ATOM 771 C C . SER A 1 95 ? 0.010 -12.801 -6.852 1.00 90.19 95 SER A C 1
ATOM 773 O O . SER A 1 95 ? -0.396 -11.652 -6.713 1.00 90.19 95 SER A O 1
ATOM 775 N N . VAL A 1 96 ? 0.415 -13.283 -8.025 1.00 89.56 96 VAL A N 1
ATOM 776 C CA . VAL A 1 96 ? 0.165 -12.595 -9.297 1.00 89.56 96 VAL A CA 1
ATOM 777 C C . VAL A 1 96 ? -0.968 -13.287 -10.022 1.00 89.56 96 VAL A C 1
ATOM 779 O O . VAL A 1 96 ? -0.958 -14.506 -10.173 1.00 89.56 96 VAL A O 1
ATOM 782 N N . PHE A 1 97 ? -1.974 -12.500 -10.394 1.00 81.81 97 PHE A N 1
ATOM 783 C CA . PHE A 1 97 ? -3.224 -12.990 -10.963 1.00 81.81 97 PHE A CA 1
ATOM 784 C C . PHE A 1 97 ? -3.199 -13.014 -12.483 1.00 81.81 97 PHE A C 1
ATOM 786 O O . PHE A 1 97 ? -3.672 -13.973 -13.084 1.00 81.81 97 PHE A O 1
ATOM 793 N N . SER A 1 98 ? -2.656 -11.971 -13.105 1.00 86.94 98 SER A N 1
ATOM 794 C CA . SER A 1 98 ? -2.586 -11.870 -14.557 1.00 86.94 98 SER A CA 1
ATOM 795 C C . SER A 1 98 ? -1.359 -11.094 -14.986 1.00 86.94 98 SER A C 1
ATOM 797 O O . SER A 1 98 ? -0.866 -10.216 -14.268 1.00 86.94 98 SER A O 1
ATOM 799 N N . VAL A 1 99 ? -0.864 -11.460 -16.168 1.00 90.69 99 VAL A N 1
ATOM 800 C CA . VAL A 1 99 ? 0.227 -10.762 -16.829 1.00 90.69 99 VAL A CA 1
ATOM 801 C C . VAL A 1 99 ? -0.057 -10.667 -18.313 1.00 90.69 99 VAL A C 1
ATOM 803 O O . VAL A 1 99 ? -0.261 -11.682 -18.977 1.00 90.69 99 VAL A O 1
ATOM 806 N N . GLU A 1 100 ? -0.054 -9.443 -18.822 1.00 92.56 100 GLU A N 1
ATOM 807 C CA . GLU A 1 100 ? -0.329 -9.126 -20.217 1.00 92.56 100 GLU A CA 1
ATOM 808 C C . GLU A 1 100 ? 0.891 -8.442 -20.830 1.00 92.56 100 GLU A C 1
ATOM 810 O O . GLU A 1 100 ? 1.387 -7.430 -20.333 1.00 92.56 100 GLU A O 1
ATOM 815 N N . ILE A 1 101 ? 1.408 -9.013 -21.917 1.00 91.50 101 ILE A N 1
ATOM 816 C CA . ILE A 1 101 ? 2.598 -8.501 -22.596 1.00 91.50 101 ILE A CA 1
ATOM 817 C C . ILE A 1 101 ? 2.165 -7.799 -23.879 1.00 91.50 101 ILE A C 1
ATOM 819 O O . ILE A 1 101 ? 1.774 -8.435 -24.859 1.00 91.50 101 ILE A O 1
ATOM 823 N N . HIS A 1 102 ? 2.301 -6.478 -23.909 1.00 90.25 102 HIS A N 1
ATOM 824 C CA . HIS A 1 102 ? 1.983 -5.666 -25.075 1.00 90.25 102 HIS A CA 1
ATOM 825 C C . HIS A 1 102 ? 3.252 -5.396 -25.886 1.00 90.25 102 HIS A C 1
ATOM 827 O O . HIS A 1 102 ? 3.919 -4.372 -25.727 1.00 90.25 102 HIS A O 1
ATOM 833 N N . GLN A 1 103 ? 3.579 -6.317 -26.796 1.00 87.00 103 GLN A N 1
ATOM 834 C CA . GLN A 1 103 ? 4.805 -6.251 -27.606 1.00 87.00 103 GLN A C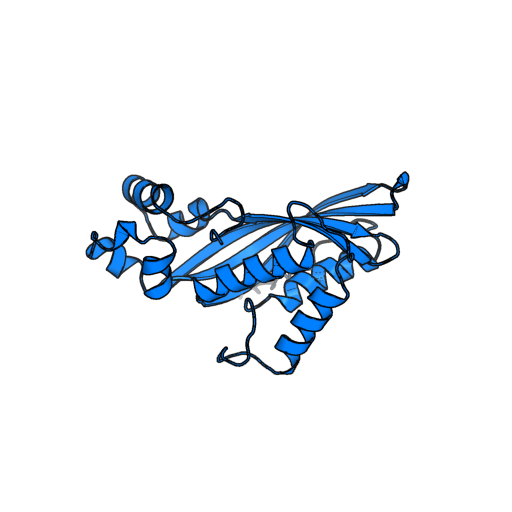A 1
ATOM 835 C C . GLN A 1 103 ? 4.939 -4.948 -28.410 1.00 87.00 103 GLN A C 1
ATOM 837 O O . GLN A 1 103 ? 6.030 -4.390 -28.486 1.00 87.00 103 GLN A O 1
ATOM 842 N N . HIS A 1 104 ? 3.834 -4.424 -28.951 1.00 86.06 104 HIS A N 1
ATOM 843 C CA . HIS A 1 104 ? 3.823 -3.205 -29.771 1.00 86.06 104 HIS A CA 1
ATOM 844 C C . HIS A 1 104 ? 4.277 -1.952 -29.013 1.00 86.06 104 HIS A C 1
ATOM 846 O O . HIS A 1 104 ? 4.931 -1.088 -29.586 1.00 86.06 104 HIS A O 1
ATOM 852 N N . VAL A 1 105 ? 3.943 -1.861 -27.725 1.00 87.69 105 VAL A N 1
ATOM 853 C CA . VAL A 1 105 ? 4.298 -0.723 -26.860 1.00 87.69 105 VAL A CA 1
ATOM 854 C C . VAL A 1 105 ? 5.412 -1.069 -25.870 1.00 87.69 105 VAL A C 1
ATOM 856 O O . VAL A 1 105 ? 5.776 -0.239 -25.043 1.00 87.69 105 VAL A O 1
ATOM 859 N N . ARG A 1 106 ? 5.979 -2.281 -25.970 1.00 92.75 106 ARG A N 1
ATOM 860 C CA . ARG A 1 106 ? 7.057 -2.805 -25.117 1.00 92.75 106 ARG A CA 1
ATOM 861 C C . ARG A 1 106 ? 6.755 -2.703 -23.615 1.00 92.75 106 ARG A C 1
ATOM 863 O O . ARG A 1 106 ? 7.654 -2.433 -22.816 1.00 92.75 106 ARG A O 1
ATOM 870 N N . THR A 1 107 ? 5.508 -2.964 -23.219 1.00 93.62 107 THR A N 1
ATOM 871 C CA . THR A 1 107 ? 5.084 -2.966 -21.810 1.00 93.62 107 THR A CA 1
ATOM 872 C C . THR A 1 107 ? 4.563 -4.324 -21.354 1.00 93.62 107 THR A C 1
ATOM 874 O O . THR A 1 107 ? 4.038 -5.120 -22.129 1.00 93.62 107 THR A O 1
ATOM 877 N N . CYS A 1 108 ? 4.727 -4.573 -20.064 1.00 94.50 108 CYS A N 1
ATOM 878 C CA . CYS A 1 108 ? 4.182 -5.691 -19.322 1.00 94.50 108 CYS A CA 1
ATOM 879 C C . CYS A 1 108 ? 3.212 -5.125 -18.285 1.00 94.50 108 CYS A C 1
ATOM 881 O O . CYS A 1 108 ? 3.611 -4.310 -17.447 1.00 94.50 108 CYS A O 1
ATOM 883 N N . MET A 1 109 ? 1.947 -5.522 -18.362 1.00 95.50 109 MET A N 1
ATOM 884 C CA . MET A 1 109 ? 0.947 -5.221 -17.349 1.00 95.50 109 MET A CA 1
ATOM 885 C C . MET A 1 109 ? 0.861 -6.394 -16.381 1.00 95.50 109 MET A C 1
ATOM 887 O O . MET A 1 109 ? 0.685 -7.529 -16.811 1.00 95.50 109 MET A O 1
ATOM 891 N N . ILE A 1 110 ? 1.026 -6.133 -15.087 1.00 95.50 110 ILE A N 1
ATOM 892 C CA . ILE A 1 110 ? 1.041 -7.154 -14.036 1.00 95.50 110 ILE A CA 1
ATOM 893 C C . ILE A 1 110 ? -0.026 -6.795 -13.009 1.00 95.50 110 ILE A C 1
ATOM 895 O O . ILE A 1 110 ? 0.058 -5.738 -12.384 1.00 95.50 110 ILE A O 1
ATOM 899 N N . SER A 1 111 ? -0.983 -7.694 -12.794 1.00 95.88 111 SER A N 1
ATOM 900 C CA . SER A 1 111 ? -1.949 -7.600 -11.699 1.00 95.88 111 SER A CA 1
ATOM 901 C C . SER A 1 111 ? -1.544 -8.532 -10.568 1.00 95.88 111 SER A C 1
ATOM 903 O O . SER A 1 111 ? -1.382 -9.740 -10.752 1.00 95.88 111 SER A O 1
ATOM 905 N N . SER A 1 112 ? -1.400 -7.973 -9.376 1.00 95.81 112 SER A N 1
ATOM 906 C CA . SER A 1 112 ? -0.893 -8.657 -8.191 1.00 95.81 112 SER A CA 1
ATOM 907 C C . SER A 1 112 ? -1.821 -8.427 -7.003 1.00 95.81 112 SER A C 1
ATOM 909 O O . SER A 1 112 ? -2.329 -7.323 -6.834 1.00 95.81 112 SER A O 1
ATOM 911 N N . SER A 1 113 ? -2.032 -9.435 -6.153 1.00 96.81 113 SER A N 1
ATOM 912 C CA . SER A 1 113 ? -2.570 -9.199 -4.808 1.00 96.81 113 SER A CA 1
ATOM 913 C C . SER A 1 113 ? -1.452 -8.930 -3.827 1.00 96.81 113 SER A C 1
ATOM 915 O O . SER A 1 113 ? -0.369 -9.522 -3.875 1.00 96.81 113 SER A O 1
ATOM 917 N N . ALA A 1 114 ? -1.776 -8.094 -2.858 1.00 97.56 114 ALA A N 1
ATOM 918 C CA . ALA A 1 114 ? -0.971 -7.835 -1.693 1.00 97.56 114 ALA A CA 1
ATOM 919 C C . ALA A 1 114 ? -1.809 -7.953 -0.422 1.00 97.56 114 ALA A C 1
ATOM 921 O O . ALA A 1 114 ? -3.041 -8.030 -0.451 1.00 97.56 114 ALA A O 1
ATOM 922 N N . ARG A 1 115 ? -1.112 -7.961 0.707 1.00 97.75 115 ARG A N 1
ATOM 923 C CA . ARG A 1 115 ? -1.712 -7.904 2.031 1.00 97.75 115 ARG A CA 1
ATOM 924 C C . ARG A 1 115 ? -0.947 -6.906 2.876 1.00 97.75 115 ARG A C 1
ATOM 926 O O . ARG A 1 115 ? 0.275 -6.998 2.973 1.00 97.75 115 ARG A O 1
ATOM 933 N N . TYR A 1 116 ? -1.690 -6.005 3.497 1.00 98.12 116 TYR A N 1
ATOM 934 C CA . TYR A 1 116 ? -1.201 -5.104 4.524 1.00 98.12 116 TYR A CA 1
ATOM 935 C C . TYR A 1 116 ? -1.558 -5.661 5.893 1.00 98.12 116 TYR A C 1
ATOM 937 O O . TYR A 1 116 ? -2.663 -6.169 6.083 1.00 98.12 116 TYR A O 1
ATOM 945 N N . THR A 1 117 ? -0.641 -5.530 6.839 1.00 97.94 117 THR A N 1
ATOM 946 C CA . THR A 1 117 ? -0.891 -5.715 8.267 1.00 97.94 117 THR A CA 1
ATOM 947 C C . THR A 1 117 ? -0.685 -4.357 8.920 1.00 97.94 117 THR A C 1
ATOM 949 O O . THR A 1 117 ? 0.434 -3.846 8.936 1.00 97.94 117 THR A O 1
ATOM 952 N N . LEU A 1 118 ? -1.769 -3.744 9.385 1.00 97.56 118 LEU A N 1
ATOM 953 C CA . LEU A 1 118 ? -1.778 -2.387 9.924 1.00 97.56 118 LEU A CA 1
ATOM 954 C C . LEU A 1 118 ? -2.264 -2.427 11.369 1.00 97.56 118 LEU A C 1
ATOM 956 O O . LEU A 1 118 ? -3.216 -3.138 11.671 1.00 97.56 118 LEU A O 1
ATOM 960 N N . CYS A 1 119 ? -1.648 -1.646 12.244 1.00 97.12 119 CYS A N 1
ATOM 961 C CA . CYS A 1 119 ? -2.153 -1.413 13.590 1.00 97.12 119 CYS A CA 1
ATOM 962 C C . CYS A 1 119 ? -2.910 -0.079 13.637 1.00 97.12 119 CYS A C 1
ATOM 964 O O . CYS A 1 119 ? -2.416 0.954 13.163 1.00 97.12 119 CYS A O 1
ATOM 966 N N . LEU A 1 120 ? -4.123 -0.127 14.189 1.00 96.94 120 LEU A N 1
ATOM 967 C CA . LEU A 1 120 ? -4.969 1.031 14.438 1.00 96.94 120 LEU A CA 1
ATOM 968 C C . LEU A 1 120 ? -4.457 1.760 15.684 1.00 96.94 120 LEU A C 1
ATOM 970 O O . LEU A 1 120 ? -4.516 1.256 16.797 1.00 96.94 120 LEU A O 1
ATOM 974 N N . THR A 1 121 ? -3.945 2.969 15.516 1.00 95.38 121 THR A N 1
ATOM 975 C CA . THR A 1 121 ? -3.463 3.816 16.615 1.00 95.38 121 THR A CA 1
ATOM 976 C C . THR A 1 121 ? -4.519 4.863 16.985 1.00 95.38 121 THR A C 1
ATOM 978 O O . THR A 1 121 ? -5.422 5.125 16.188 1.00 95.38 121 THR A O 1
ATOM 981 N N . PRO A 1 122 ? -4.399 5.556 18.133 1.00 95.06 122 PRO A N 1
ATOM 982 C CA . PRO A 1 122 ? -5.231 6.730 18.404 1.00 95.06 122 PRO A CA 1
ATOM 983 C C . PRO A 1 122 ? -5.163 7.765 17.270 1.00 95.06 122 PRO A C 1
ATOM 985 O O . PRO A 1 122 ? -6.181 8.297 16.840 1.00 95.06 122 PRO A O 1
ATOM 988 N N . GLY A 1 123 ? -3.969 7.980 16.703 1.00 95.00 123 GLY A N 1
ATOM 989 C CA . GLY A 1 123 ? -3.785 8.848 15.539 1.00 95.00 123 GLY A CA 1
ATOM 990 C C . GLY A 1 123 ? -4.520 8.345 14.293 1.00 95.00 123 GLY A C 1
ATOM 991 O O . GLY A 1 123 ? -5.040 9.154 13.526 1.00 95.00 123 GLY A O 1
ATOM 992 N N . THR A 1 124 ? -4.628 7.026 14.111 1.00 96.06 124 THR A N 1
ATOM 993 C CA . THR A 1 124 ? -5.431 6.417 13.040 1.00 96.06 124 THR A CA 1
ATOM 994 C C . THR A 1 124 ? -6.892 6.790 13.185 1.00 96.06 124 THR A C 1
ATOM 996 O O . THR A 1 124 ? -7.491 7.252 12.221 1.00 96.06 124 THR A O 1
ATOM 999 N N . LEU A 1 125 ? -7.465 6.626 14.377 1.00 95.56 125 LEU A N 1
ATOM 1000 C CA . LEU A 1 125 ? -8.885 6.896 14.588 1.00 95.56 125 LEU A CA 1
ATOM 1001 C C . LEU A 1 125 ? -9.192 8.384 14.405 1.00 95.56 125 LEU A C 1
ATOM 1003 O O . LEU A 1 125 ? -10.124 8.720 13.688 1.00 95.56 125 LEU A O 1
ATOM 1007 N N . LEU A 1 126 ? -8.338 9.270 14.920 1.00 94.62 126 LEU A N 1
ATOM 1008 C CA . LEU A 1 126 ? -8.501 10.718 14.755 1.00 94.62 126 LEU A CA 1
ATOM 1009 C C . LEU A 1 126 ? -8.350 11.198 13.302 1.00 94.62 126 LEU A C 1
ATOM 1011 O O . LEU A 1 126 ? -8.968 12.184 12.913 1.00 94.62 126 LEU A O 1
ATOM 1015 N N . SER A 1 127 ? -7.509 10.546 12.492 1.00 94.81 127 SER A N 1
ATOM 1016 C CA . SER A 1 127 ? -7.236 10.996 11.116 1.00 94.81 127 SER A CA 1
ATOM 1017 C C . SER A 1 127 ? -8.089 10.297 10.057 1.00 94.81 127 SER A C 1
ATOM 1019 O O . SER A 1 127 ? -8.536 10.939 9.104 1.00 94.81 127 SER A O 1
ATOM 1021 N N . VAL A 1 128 ? -8.324 8.994 10.213 1.00 96.38 128 VAL A N 1
ATOM 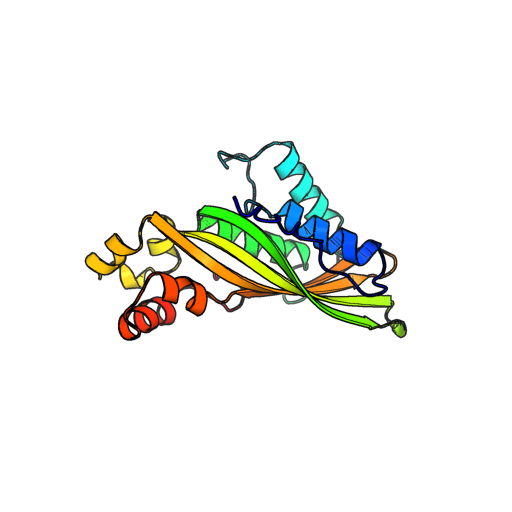1022 C CA . VAL A 1 128 ? -9.006 8.145 9.227 1.00 96.38 128 VAL A CA 1
ATOM 1023 C C . VAL A 1 128 ? -10.471 7.932 9.581 1.00 96.38 128 VAL A C 1
ATOM 1025 O O . VAL A 1 128 ? -11.295 7.867 8.676 1.00 96.38 128 VAL A O 1
ATOM 1028 N N . PHE A 1 129 ? -10.819 7.861 10.865 1.00 95.00 129 PHE A N 1
ATOM 1029 C CA . PHE A 1 129 ? -12.182 7.574 11.321 1.00 95.00 129 PHE A CA 1
ATOM 1030 C C . PHE A 1 129 ? -12.693 8.629 12.319 1.00 95.00 129 PHE A C 1
ATOM 1032 O O . PHE A 1 129 ? -13.209 8.258 13.370 1.00 95.00 129 PHE A O 1
ATOM 1039 N N . PRO A 1 130 ? -12.548 9.941 12.050 1.00 94.69 130 PRO A N 1
ATOM 1040 C CA . PRO A 1 130 ? -12.791 10.978 13.059 1.00 94.69 130 PRO A CA 1
ATOM 1041 C C . PRO A 1 130 ? -14.216 10.949 13.630 1.00 94.69 130 PRO A C 1
ATOM 1043 O O . PRO A 1 130 ? -14.436 11.277 14.789 1.00 94.69 130 PRO A O 1
ATOM 1046 N N . HIS A 1 131 ? -15.192 10.502 12.841 1.00 93.94 131 HIS A N 1
ATOM 1047 C CA . HIS A 1 131 ? -16.594 10.396 13.245 1.00 93.94 131 HIS A CA 1
ATOM 1048 C C . HIS A 1 131 ? -16.856 9.359 14.344 1.00 93.94 131 HIS A C 1
ATOM 1050 O O . HIS A 1 131 ? -17.936 9.372 14.927 1.00 93.94 131 HIS A O 1
ATOM 1056 N N . ILE A 1 132 ? -15.913 8.456 14.633 1.00 92.81 132 ILE A N 1
ATOM 1057 C CA . ILE A 1 132 ? -16.084 7.445 15.685 1.00 92.81 132 ILE A CA 1
ATOM 1058 C C . ILE A 1 132 ? -15.650 7.943 17.068 1.00 92.81 132 ILE A C 1
ATOM 1060 O O . ILE A 1 132 ? -15.847 7.227 18.047 1.00 92.81 132 ILE A O 1
ATOM 1064 N N . GLU A 1 133 ? -15.053 9.135 17.166 1.00 89.31 133 GLU A N 1
ATOM 1065 C CA . GLU A 1 133 ? -14.561 9.705 18.428 1.00 89.31 133 GLU A CA 1
ATOM 1066 C C . GLU A 1 133 ? -15.674 9.808 19.485 1.00 89.31 133 GLU A C 1
ATOM 1068 O O . GLU A 1 133 ? -15.473 9.441 20.644 1.00 89.31 133 GLU A O 1
ATOM 1073 N N . ASP A 1 134 ? -16.886 10.179 19.062 1.00 87.12 134 ASP A N 1
ATOM 1074 C CA . ASP A 1 134 ? -18.065 10.268 19.932 1.00 87.12 134 ASP A CA 1
ATOM 1075 C C . ASP A 1 134 ? -18.598 8.887 20.377 1.00 87.12 134 ASP A C 1
ATOM 1077 O O . ASP A 1 134 ? -19.400 8.777 21.310 1.00 87.12 134 ASP A O 1
ATOM 1081 N N . HIS A 1 135 ? -18.131 7.803 19.752 1.00 89.38 135 HIS A N 1
ATOM 1082 C CA . HIS A 1 135 ? -18.517 6.425 20.049 1.00 89.38 135 HIS A CA 1
ATOM 1083 C C . HIS A 1 135 ? -17.469 5.739 20.934 1.00 89.38 135 HIS A C 1
ATOM 1085 O O . HIS A 1 135 ? -16.801 4.797 20.513 1.00 89.38 135 HIS A O 1
ATOM 1091 N N . SER A 1 136 ? -17.346 6.180 22.189 1.00 86.88 136 SER A N 1
ATOM 1092 C CA . SER A 1 136 ? -16.269 5.773 23.116 1.00 86.88 136 SER A CA 1
ATOM 1093 C C . SER A 1 136 ? -16.032 4.259 23.243 1.00 86.88 136 SER A C 1
ATOM 1095 O O . SER A 1 136 ? -14.883 3.829 23.346 1.00 86.88 136 SER A O 1
ATOM 1097 N N . GLN A 1 137 ? -17.087 3.437 23.200 1.00 90.00 137 GLN A N 1
ATOM 1098 C CA . GLN A 1 137 ? -16.963 1.973 23.222 1.00 90.00 137 GLN A CA 1
ATOM 1099 C C . GLN A 1 137 ? -16.301 1.430 21.950 1.00 90.00 137 GLN A C 1
ATOM 1101 O O . GLN A 1 137 ? -15.371 0.634 22.038 1.00 90.00 137 GLN A O 1
ATOM 1106 N N . LEU A 1 138 ? -16.752 1.888 20.781 1.00 90.69 138 LEU A N 1
ATOM 1107 C CA . LEU A 1 138 ? -16.213 1.480 19.485 1.00 90.69 138 LEU A CA 1
ATOM 1108 C C . LEU A 1 138 ? -14.793 2.016 19.287 1.00 90.69 138 LEU A C 1
ATOM 1110 O O . LEU A 1 138 ? -13.914 1.281 18.852 1.00 90.69 138 LEU A O 1
ATOM 1114 N N . TYR A 1 139 ? -14.550 3.269 19.675 1.00 93.62 139 TYR A N 1
ATOM 1115 C CA . TYR A 1 139 ? -13.216 3.859 19.682 1.00 93.62 139 TYR A CA 1
ATOM 1116 C C . TYR A 1 139 ? -12.257 3.017 20.532 1.00 93.62 139 TYR A C 1
ATOM 1118 O O . TYR A 1 139 ? -11.224 2.568 20.041 1.00 93.62 139 TYR A O 1
ATOM 1126 N N . GLY A 1 140 ? -12.624 2.738 21.788 1.00 92.88 140 GLY A N 1
ATOM 1127 C CA . GLY A 1 140 ? -11.807 1.934 22.697 1.00 92.88 140 GLY A CA 1
ATOM 1128 C C . GLY A 1 140 ? -11.570 0.506 22.202 1.00 92.88 140 GLY A C 1
ATOM 1129 O O . GLY A 1 140 ? -10.490 -0.030 22.423 1.00 92.88 140 GLY A O 1
ATOM 1130 N N . ALA A 1 141 ? -12.544 -0.084 21.505 1.00 92.12 141 ALA A N 1
ATOM 1131 C CA . ALA A 1 141 ? -12.427 -1.420 20.925 1.00 92.12 141 ALA A CA 1
ATOM 1132 C C . ALA A 1 141 ? -11.529 -1.480 19.679 1.00 92.12 141 ALA A C 1
ATOM 1134 O O . ALA A 1 141 ? -11.044 -2.555 19.351 1.00 92.12 141 ALA A O 1
ATOM 1135 N N . LEU A 1 142 ? -11.321 -0.362 18.974 1.00 94.69 142 LEU A N 1
ATOM 1136 C CA . LEU A 1 142 ? -10.505 -0.321 17.757 1.00 94.69 142 LEU A CA 1
ATOM 1137 C C . LEU A 1 142 ? -9.060 0.118 18.008 1.00 94.69 142 LEU A C 1
ATOM 1139 O O . LEU A 1 142 ? -8.185 -0.210 17.209 1.00 94.69 142 LEU A O 1
ATOM 1143 N N . VAL A 1 143 ? -8.773 0.861 19.081 1.00 95.31 143 VAL A N 1
ATOM 1144 C CA . VAL A 1 143 ? -7.392 1.261 19.395 1.00 95.31 143 VAL A CA 1
ATOM 1145 C C . VAL A 1 143 ? -6.536 0.030 19.703 1.00 95.31 143 VAL A C 1
ATOM 1147 O O . VAL A 1 143 ? -6.831 -0.743 20.606 1.00 95.31 143 VAL A O 1
ATOM 1150 N N . GLY A 1 144 ? -5.415 -0.096 18.999 1.00 95.94 144 GLY A N 1
ATOM 1151 C CA . GLY A 1 144 ? -4.443 -1.178 19.143 1.00 95.94 144 GLY A CA 1
ATOM 1152 C C . GLY A 1 144 ? -4.755 -2.414 18.301 1.00 95.94 144 GLY A C 1
ATOM 1153 O O . GLY A 1 144 ? -3.906 -3.301 18.208 1.00 95.94 144 GLY A O 1
ATOM 1154 N N . GLU A 1 145 ? -5.926 -2.475 17.664 1.00 97.31 145 GLU A N 1
ATOM 1155 C CA . GLU A 1 145 ? -6.309 -3.624 16.850 1.00 97.31 145 GLU A CA 1
ATOM 1156 C C . GLU A 1 145 ? -5.461 -3.734 15.582 1.00 97.31 145 GLU A C 1
ATOM 1158 O O . GLU A 1 145 ? -5.087 -2.742 14.945 1.00 97.31 145 GLU A O 1
ATOM 1163 N N . ILE A 1 146 ? -5.173 -4.978 15.198 1.00 97.44 146 ILE A N 1
ATOM 1164 C CA . ILE A 1 146 ? -4.411 -5.288 13.991 1.00 97.44 146 ILE A CA 1
ATOM 1165 C C . ILE A 1 146 ? -5.384 -5.647 12.876 1.00 97.44 146 ILE A C 1
ATOM 1167 O O . ILE A 1 146 ? -6.011 -6.707 12.881 1.00 97.44 146 ILE A O 1
ATOM 1171 N N . VAL A 1 147 ? -5.449 -4.791 11.863 1.00 96.62 147 VAL A N 1
ATOM 1172 C CA . VAL A 1 147 ? -6.246 -5.015 10.664 1.00 96.62 147 VAL A CA 1
ATOM 1173 C C . VAL A 1 147 ? -5.385 -5.589 9.543 1.00 96.62 147 VAL A C 1
ATOM 1175 O O . VAL A 1 147 ? -4.307 -5.092 9.211 1.00 96.62 147 VAL A O 1
ATOM 1178 N N . THR A 1 148 ? -5.880 -6.659 8.925 1.00 97.50 148 THR A N 1
ATOM 1179 C CA . THR A 1 148 ? -5.290 -7.216 7.709 1.00 97.50 148 THR A CA 1
ATOM 1180 C C . THR A 1 148 ? -6.080 -6.730 6.503 1.00 97.50 148 THR A C 1
ATOM 1182 O O . THR A 1 148 ? -7.208 -7.169 6.305 1.00 97.50 148 THR A O 1
ATOM 1185 N N . VAL A 1 149 ? -5.493 -5.860 5.683 1.00 97.62 149 VAL A N 1
ATOM 1186 C CA . VAL A 1 149 ? -6.176 -5.246 4.535 1.00 97.62 149 VAL A CA 1
ATOM 1187 C C . VAL A 1 149 ? -5.694 -5.895 3.234 1.00 97.62 149 VAL A C 1
ATOM 1189 O O . VAL A 1 149 ? -4.514 -5.764 2.881 1.00 97.62 149 VAL A O 1
ATOM 1192 N N . PRO A 1 150 ? -6.562 -6.623 2.509 1.00 97.44 150 PRO A N 1
ATOM 1193 C CA . PRO A 1 150 ? -6.256 -7.088 1.165 1.00 97.44 150 PRO A CA 1
ATOM 1194 C C . PRO A 1 150 ? -6.090 -5.908 0.211 1.00 97.44 150 PRO A C 1
ATOM 1196 O O . PRO A 1 150 ? -6.757 -4.882 0.342 1.00 97.44 150 PRO A O 1
ATOM 1199 N N . SER A 1 151 ? -5.220 -6.071 -0.776 1.00 97.25 151 SER A N 1
ATOM 1200 C CA . SER A 1 151 ? -5.026 -5.070 -1.815 1.00 97.25 151 SER A CA 1
ATOM 1201 C C . SER A 1 151 ? -4.801 -5.715 -3.180 1.00 97.25 151 SER A C 1
ATOM 1203 O O . SER A 1 151 ? -4.243 -6.812 -3.278 1.00 97.25 151 SER A O 1
ATOM 1205 N N . GLN A 1 152 ? -5.239 -5.033 -4.234 1.00 97.56 152 GLN A N 1
ATOM 1206 C CA . GLN A 1 152 ? -4.935 -5.350 -5.624 1.00 97.56 152 GLN A CA 1
ATOM 1207 C C . GLN A 1 152 ? -4.090 -4.236 -6.227 1.00 97.56 152 GLN A C 1
ATOM 1209 O O . GLN A 1 152 ? -4.481 -3.074 -6.181 1.00 97.56 152 GLN A O 1
ATOM 1214 N N . ILE A 1 153 ? -2.960 -4.596 -6.828 1.00 96.69 153 ILE A N 1
ATOM 1215 C CA . ILE A 1 153 ? -1.997 -3.664 -7.411 1.00 96.69 153 ILE A CA 1
ATOM 1216 C C . ILE A 1 153 ? -1.817 -3.986 -8.890 1.00 96.69 153 ILE A C 1
ATOM 1218 O O . ILE A 1 153 ? -1.581 -5.137 -9.265 1.00 96.69 153 ILE A O 1
ATOM 1222 N N . TYR A 1 154 ? -1.901 -2.953 -9.716 1.00 96.38 154 TYR A N 1
ATOM 1223 C CA . TYR A 1 154 ? -1.752 -2.995 -11.160 1.00 96.38 154 TYR A CA 1
ATOM 1224 C C . TYR A 1 154 ? -0.494 -2.227 -11.545 1.00 96.38 154 TYR A C 1
ATOM 1226 O O . TYR A 1 154 ? -0.401 -1.014 -11.349 1.00 96.38 154 TYR A O 1
ATOM 1234 N N . PHE A 1 155 ? 0.476 -2.935 -12.109 1.00 96.12 155 PHE A N 1
ATOM 1235 C CA . PHE A 1 155 ? 1.724 -2.361 -12.592 1.00 96.12 155 PHE A CA 1
ATOM 1236 C C . PHE A 1 155 ? 1.716 -2.323 -14.115 1.00 96.12 155 PHE A C 1
ATOM 1238 O O . PHE A 1 155 ? 1.383 -3.314 -14.756 1.00 96.12 155 PHE A O 1
ATOM 1245 N N . SER A 1 156 ? 2.162 -1.215 -14.699 1.00 95.62 156 SER A N 1
ATOM 1246 C CA . SER A 1 156 ? 2.571 -1.142 -16.103 1.00 95.62 156 SER A CA 1
ATOM 1247 C C . SER A 1 156 ? 4.071 -0.887 -16.153 1.00 95.62 156 SER A C 1
ATOM 1249 O O . SER A 1 156 ? 4.534 0.163 -15.704 1.00 95.62 156 SER A O 1
ATOM 1251 N N . VAL A 1 157 ? 4.839 -1.855 -16.655 1.00 96.25 157 VAL A N 1
ATOM 1252 C CA . VAL A 1 157 ? 6.307 -1.869 -16.587 1.00 96.25 157 VAL A CA 1
ATOM 1253 C C . VAL A 1 157 ? 6.911 -2.019 -17.980 1.00 96.25 157 VAL A C 1
ATOM 1255 O O . VAL A 1 157 ? 6.441 -2.819 -18.783 1.00 96.25 157 VAL A O 1
ATOM 1258 N N . GLY A 1 158 ? 7.977 -1.282 -18.279 1.00 95.50 158 GLY A N 1
ATOM 1259 C CA . GLY A 1 158 ? 8.735 -1.450 -19.519 1.00 95.50 158 GLY A CA 1
ATOM 1260 C C . GLY A 1 158 ? 9.455 -2.789 -19.566 1.00 95.50 158 GLY A C 1
ATOM 1261 O O . GLY A 1 158 ? 10.204 -3.116 -18.648 1.00 95.50 158 GLY A O 1
ATOM 1262 N N . ILE A 1 159 ? 9.261 -3.537 -20.651 1.00 93.56 159 ILE A N 1
ATOM 1263 C CA . ILE A 1 159 ? 9.844 -4.874 -20.845 1.00 93.56 159 ILE A CA 1
ATOM 1264 C C . ILE A 1 159 ? 11.375 -4.826 -20.801 1.00 93.56 159 ILE A C 1
ATOM 1266 O O . ILE A 1 159 ? 12.007 -5.676 -20.179 1.00 93.56 159 ILE A O 1
ATOM 1270 N N . GLU A 1 160 ? 11.963 -3.824 -21.454 1.00 92.12 160 GLU A N 1
ATOM 1271 C CA . GLU A 1 160 ? 13.417 -3.687 -21.593 1.00 92.12 160 GLU A CA 1
ATOM 1272 C C . GLU A 1 160 ? 14.041 -2.942 -20.409 1.00 92.12 160 GLU A C 1
ATOM 1274 O O . GLU A 1 160 ? 15.102 -3.313 -19.917 1.00 92.12 160 GLU A O 1
ATOM 1279 N N . THR A 1 161 ? 13.374 -1.886 -19.938 1.00 93.88 161 THR A N 1
ATOM 1280 C CA . THR A 1 161 ? 13.925 -0.977 -18.923 1.00 93.88 161 THR A CA 1
ATOM 1281 C C . THR A 1 161 ? 13.622 -1.412 -17.496 1.00 93.88 161 THR A C 1
ATOM 1283 O O . THR A 1 161 ? 14.268 -0.934 -16.567 1.00 93.88 161 THR A O 1
ATOM 1286 N N . GLY A 1 162 ? 12.595 -2.242 -17.296 1.00 94.69 162 GLY A N 1
ATOM 1287 C CA . GLY A 1 162 ? 12.049 -2.537 -15.976 1.00 94.69 162 GLY A CA 1
ATOM 1288 C C . GLY A 1 162 ? 11.436 -1.320 -15.277 1.00 94.69 162 GLY A C 1
ATOM 1289 O O . GLY A 1 162 ? 11.133 -1.410 -14.093 1.00 94.69 162 GLY A O 1
ATOM 1290 N N . ARG A 1 163 ? 11.257 -0.173 -15.947 1.00 95.81 163 ARG A N 1
ATOM 1291 C CA . ARG A 1 163 ? 10.702 1.030 -15.311 1.00 95.81 163 ARG A CA 1
ATOM 1292 C C . ARG A 1 163 ? 9.180 1.000 -15.276 1.00 95.81 163 ARG A C 1
ATOM 1294 O O . ARG A 1 163 ? 8.539 0.626 -16.254 1.00 95.81 163 ARG A O 1
ATOM 1301 N N . ILE A 1 164 ? 8.615 1.444 -14.164 1.00 95.88 164 ILE A N 1
ATOM 1302 C CA . ILE A 1 164 ? 7.184 1.580 -13.929 1.00 95.88 164 ILE A CA 1
ATOM 1303 C C . ILE A 1 164 ? 6.689 2.837 -14.648 1.00 95.88 164 ILE A C 1
ATOM 1305 O O . ILE A 1 164 ? 7.109 3.956 -14.346 1.00 95.88 164 ILE A O 1
ATOM 1309 N N . TYR A 1 165 ? 5.777 2.639 -15.593 1.00 92.50 165 TYR A N 1
ATOM 1310 C CA . TYR A 1 165 ? 5.013 3.702 -16.238 1.00 92.50 165 TYR A CA 1
ATOM 1311 C C . TYR A 1 165 ? 3.841 4.136 -15.364 1.00 92.50 165 TYR A C 1
ATOM 1313 O O . TYR A 1 165 ? 3.629 5.329 -15.151 1.00 92.50 165 TYR A O 1
ATOM 1321 N N . ARG A 1 166 ? 3.098 3.162 -14.834 1.00 91.75 166 ARG A N 1
ATOM 1322 C CA . ARG A 1 166 ? 1.893 3.384 -14.033 1.00 91.75 166 ARG A CA 1
ATOM 1323 C C . ARG A 1 166 ? 1.812 2.349 -12.920 1.00 91.75 166 ARG A C 1
ATOM 1325 O O . ARG A 1 166 ? 2.151 1.186 -13.142 1.00 91.75 166 ARG A O 1
ATOM 1332 N N . LEU A 1 167 ? 1.367 2.795 -11.754 1.00 93.31 167 LEU A N 1
ATOM 1333 C CA . LEU A 1 167 ? 1.025 1.951 -10.621 1.00 93.31 167 LEU A CA 1
ATOM 1334 C C . LEU A 1 167 ? -0.326 2.421 -10.098 1.00 93.31 167 LEU A C 1
ATOM 1336 O O . LEU A 1 167 ? -0.489 3.592 -9.764 1.00 93.31 167 LEU A O 1
ATOM 1340 N N . GLU A 1 168 ? -1.282 1.509 -10.061 1.00 92.94 168 GLU A N 1
ATOM 1341 C CA . GLU A 1 168 ? -2.587 1.721 -9.448 1.00 92.94 168 GLU A CA 1
ATOM 1342 C C . GLU A 1 168 ? -2.830 0.652 -8.416 1.00 92.94 168 GLU A C 1
ATOM 1344 O O . GLU A 1 168 ? -2.366 -0.478 -8.552 1.00 92.94 168 GLU A O 1
ATOM 1349 N N . GLU A 1 169 ? -3.585 0.999 -7.390 1.00 94.25 169 GLU A N 1
ATOM 1350 C CA . GLU A 1 169 ? -3.842 0.067 -6.321 1.00 94.25 169 GLU A CA 1
ATOM 1351 C C . GLU A 1 169 ? -5.194 0.326 -5.671 1.00 94.25 169 GLU A C 1
ATOM 1353 O O . GLU A 1 169 ? -5.630 1.471 -5.548 1.00 94.25 169 GLU A O 1
ATOM 1358 N N . GLN A 1 170 ? -5.833 -0.762 -5.251 1.00 96.06 170 GLN A N 1
ATOM 1359 C CA . GLN A 1 170 ? -7.128 -0.784 -4.595 1.00 96.06 170 GLN A CA 1
ATOM 1360 C C . GLN A 1 170 ? -7.023 -1.568 -3.288 1.00 96.06 170 GLN A C 1
ATOM 1362 O O . GLN A 1 170 ? -6.701 -2.754 -3.309 1.00 96.06 170 GLN A O 1
ATOM 1367 N N . MET A 1 171 ? -7.288 -0.908 -2.162 1.00 96.88 171 MET A N 1
ATOM 1368 C CA . MET A 1 171 ? -7.288 -1.507 -0.828 1.00 96.88 171 MET A CA 1
ATOM 1369 C C . MET A 1 171 ? -8.719 -1.807 -0.381 1.00 96.88 171 MET A C 1
ATOM 1371 O O . MET A 1 171 ? -9.593 -0.948 -0.474 1.00 96.88 171 MET A O 1
ATOM 1375 N N . ASP A 1 172 ? -8.944 -3.000 0.164 1.00 96.44 172 ASP A N 1
ATOM 1376 C CA . ASP A 1 172 ? -10.250 -3.423 0.670 1.00 96.44 172 ASP A CA 1
ATOM 1377 C C . ASP A 1 172 ? -10.305 -3.327 2.201 1.00 96.44 172 ASP A C 1
ATOM 1379 O O . ASP A 1 172 ? -10.169 -4.310 2.938 1.00 96.44 172 ASP A O 1
ATOM 1383 N N . PHE A 1 173 ? -10.470 -2.097 2.693 1.00 95.62 173 PHE A N 1
ATOM 1384 C CA . PHE A 1 173 ? -10.630 -1.847 4.127 1.00 95.62 173 PHE A CA 1
ATOM 1385 C C . PHE A 1 173 ? -11.909 -2.466 4.688 1.00 95.62 173 PHE A C 1
ATOM 1387 O O . PHE A 1 173 ? -11.928 -2.807 5.866 1.00 95.62 173 PHE A O 1
ATOM 1394 N N . ALA A 1 174 ? -12.948 -2.664 3.873 1.00 94.62 174 ALA A N 1
ATOM 1395 C CA . ALA A 1 174 ? -14.180 -3.288 4.335 1.00 94.62 174 ALA A CA 1
ATOM 1396 C C . ALA A 1 174 ? -13.927 -4.734 4.773 1.00 94.62 174 ALA A C 1
ATOM 1398 O O . ALA A 1 174 ? -14.286 -5.113 5.888 1.00 94.62 174 ALA A O 1
ATOM 1399 N N . VAL A 1 175 ? -13.221 -5.510 3.944 1.00 95.31 175 VAL A N 1
ATOM 1400 C CA . VAL A 1 175 ? -12.803 -6.875 4.293 1.00 95.31 175 VAL A CA 1
ATOM 1401 C C . VAL A 1 175 ? -11.859 -6.883 5.492 1.00 95.31 175 VAL A C 1
ATOM 1403 O O . VAL A 1 175 ? -11.968 -7.762 6.345 1.00 95.31 175 VAL A O 1
ATOM 1406 N N . GLY A 1 176 ? -10.947 -5.912 5.586 1.00 94.81 176 GLY A N 1
ATOM 1407 C CA . GLY A 1 176 ? -10.056 -5.805 6.739 1.00 94.81 176 GLY A CA 1
ATOM 1408 C C . GLY A 1 176 ? -10.816 -5.592 8.048 1.00 94.81 176 GLY A C 1
ATOM 1409 O O . GLY A 1 176 ? -10.649 -6.367 8.992 1.00 94.81 176 GLY A O 1
ATOM 1410 N N . MET A 1 177 ? -11.679 -4.576 8.085 1.00 95.00 177 MET A N 1
ATOM 1411 C CA . MET A 1 177 ? -12.412 -4.157 9.281 1.00 95.00 177 MET A CA 1
ATOM 1412 C C . MET A 1 177 ? -13.497 -5.155 9.698 1.00 95.00 177 MET A C 1
ATOM 1414 O O . MET A 1 177 ? -13.752 -5.299 10.891 1.00 95.00 177 MET A O 1
ATOM 1418 N N . ALA A 1 178 ? -14.084 -5.904 8.759 1.00 94.38 178 ALA A N 1
ATOM 1419 C CA . ALA A 1 178 ? -15.076 -6.944 9.055 1.00 94.38 178 ALA A CA 1
ATOM 1420 C C . ALA A 1 178 ? -14.541 -8.081 9.948 1.00 94.38 178 ALA A C 1
ATOM 1422 O O . ALA A 1 178 ? -15.324 -8.793 10.570 1.00 94.38 178 ALA A O 1
ATOM 1423 N N . ASN A 1 179 ? -13.216 -8.259 10.026 1.00 87.88 179 ASN A N 1
ATOM 1424 C CA . ASN A 1 179 ? -12.609 -9.249 10.923 1.00 87.88 179 ASN A CA 1
ATOM 1425 C C . ASN A 1 179 ? -12.556 -8.783 12.384 1.00 87.88 179 ASN A C 1
ATOM 1427 O O . ASN A 1 179 ? -12.392 -9.612 13.274 1.00 87.88 179 ASN A O 1
ATOM 1431 N N . ILE A 1 180 ? -12.667 -7.474 12.616 1.00 92.31 180 ILE A N 1
ATOM 1432 C CA . ILE A 1 180 ? -12.608 -6.851 13.943 1.00 92.31 180 ILE A CA 1
ATOM 1433 C C . ILE A 1 180 ? -14.027 -6.500 14.403 1.00 92.31 180 ILE A C 1
ATOM 1435 O O . ILE A 1 180 ? -14.415 -6.768 15.537 1.00 92.31 180 ILE A O 1
ATOM 1439 N N . ILE A 1 181 ? -14.833 -5.940 13.499 1.00 92.69 181 ILE A N 1
ATOM 1440 C CA . ILE A 1 181 ? -16.185 -5.466 13.783 1.00 92.69 181 ILE A CA 1
ATOM 1441 C C . ILE A 1 181 ? -17.196 -6.523 13.337 1.00 92.69 181 ILE A C 1
ATOM 1443 O O . ILE A 1 181 ? -17.502 -6.656 12.152 1.00 92.69 181 ILE A O 1
ATOM 1447 N N . ALA A 1 182 ? -17.748 -7.261 14.300 1.00 87.25 182 ALA A N 1
ATOM 1448 C CA . ALA A 1 182 ? -18.725 -8.316 14.026 1.00 87.25 182 ALA A CA 1
ATOM 1449 C C . ALA A 1 182 ? -20.096 -7.771 13.580 1.00 87.25 182 ALA A C 1
ATOM 1451 O O . ALA A 1 182 ? -20.815 -8.422 12.816 1.00 87.25 182 ALA A O 1
ATOM 1452 N N . SER A 1 183 ? -20.486 -6.588 14.065 1.00 93.12 183 SER A N 1
ATOM 1453 C CA . SER A 1 183 ? -21.761 -5.969 13.707 1.00 93.12 183 SER A CA 1
ATOM 1454 C C . SER A 1 183 ? -21.671 -5.308 12.337 1.00 93.12 183 SER A C 1
ATOM 1456 O O . SER A 1 183 ? -20.939 -4.342 12.142 1.00 93.12 183 SER A O 1
ATOM 1458 N N . ARG A 1 184 ? -22.495 -5.766 11.390 1.00 92.06 184 ARG A N 1
ATOM 1459 C CA . ARG A 1 184 ? -22.589 -5.141 10.063 1.00 92.06 184 ARG A CA 1
ATOM 1460 C C . ARG A 1 184 ? -22.968 -3.658 10.140 1.00 92.06 184 ARG A C 1
ATOM 1462 O O . ARG A 1 184 ? -22.462 -2.865 9.362 1.00 92.06 184 ARG A O 1
ATOM 1469 N N . GLN A 1 185 ? -23.832 -3.287 11.084 1.00 92.69 185 GLN A N 1
ATOM 1470 C CA . GLN A 1 185 ? -24.269 -1.899 11.260 1.00 92.69 185 GLN A CA 1
ATOM 1471 C C . GLN A 1 185 ? -23.125 -1.007 11.754 1.00 92.69 185 GLN A C 1
ATOM 1473 O O . GLN A 1 185 ? -22.975 0.114 11.278 1.00 92.69 185 GLN A O 1
ATOM 1478 N N . GLU A 1 186 ? -22.298 -1.510 12.675 1.00 92.56 186 GLU A N 1
ATOM 1479 C CA . GLU A 1 186 ? -21.110 -0.789 13.144 1.00 92.56 186 GLU A CA 1
ATOM 1480 C C . GLU A 1 186 ? -20.042 -0.721 12.053 1.00 92.56 186 GLU A C 1
ATOM 1482 O O . GLU A 1 186 ? -19.417 0.319 11.878 1.00 92.56 186 GLU A O 1
ATOM 1487 N N . LEU A 1 187 ? -19.866 -1.793 11.276 1.00 95.00 187 LEU A N 1
ATOM 1488 C CA . LEU A 1 187 ? -18.935 -1.810 10.152 1.00 95.00 187 LEU A CA 1
ATOM 1489 C C . LEU A 1 187 ? -19.317 -0.757 9.104 1.00 95.00 187 LEU A C 1
ATOM 1491 O O . LEU A 1 187 ? -18.464 0.022 8.681 1.00 95.00 187 LEU A O 1
ATOM 1495 N N . ASP A 1 188 ? -20.597 -0.696 8.726 1.00 93.56 188 ASP A N 1
ATOM 1496 C CA . ASP A 1 188 ? -21.109 0.312 7.796 1.00 93.56 188 ASP A CA 1
ATOM 1497 C C . ASP A 1 188 ? -20.906 1.731 8.360 1.00 93.56 188 ASP A C 1
ATOM 1499 O O . ASP A 1 188 ? -20.446 2.619 7.640 1.00 93.56 188 ASP A O 1
ATOM 1503 N N . LEU A 1 189 ? -21.167 1.940 9.658 1.00 91.75 189 LEU A N 1
ATOM 1504 C CA . LEU A 1 189 ? -20.913 3.214 10.341 1.00 91.75 189 LEU A CA 1
ATOM 1505 C C . LEU A 1 189 ? -19.434 3.611 10.272 1.00 91.75 189 LEU A C 1
ATOM 1507 O O . LEU A 1 189 ? -19.122 4.753 9.936 1.00 91.75 189 LEU A O 1
ATOM 1511 N N . VAL A 1 190 ? -18.516 2.684 10.553 1.00 93.94 190 VAL A N 1
ATOM 1512 C CA . VAL A 1 190 ? -17.071 2.948 10.520 1.00 93.94 190 VAL A CA 1
ATOM 1513 C C . VAL A 1 190 ? -16.611 3.316 9.115 1.00 93.94 190 VAL A C 1
ATOM 1515 O O . VAL A 1 190 ? -15.867 4.280 8.965 1.00 93.94 190 VAL A O 1
ATOM 1518 N N . LEU A 1 191 ? -17.064 2.599 8.086 1.00 94.56 191 LEU A N 1
ATOM 1519 C CA . LEU A 1 191 ? -16.582 2.798 6.718 1.00 94.56 191 LEU A CA 1
ATOM 1520 C C . LEU A 1 191 ? -17.188 4.029 6.029 1.00 94.56 191 LEU A C 1
ATOM 1522 O O . LEU A 1 191 ? -16.479 4.697 5.281 1.00 94.56 191 LEU A O 1
ATOM 1526 N N . LEU A 1 192 ? -18.465 4.354 6.266 1.00 92.31 192 LEU A N 1
ATOM 1527 C CA . LEU A 1 192 ? -19.155 5.449 5.564 1.00 92.31 192 LEU A CA 1
ATOM 1528 C C . LEU A 1 192 ? -18.643 6.846 5.936 1.00 92.31 192 LEU A C 1
ATOM 1530 O O . LEU A 1 192 ? -18.678 7.745 5.099 1.00 92.31 192 LEU A O 1
ATOM 1534 N N . GLY A 1 193 ? -18.189 7.037 7.175 1.00 89.31 193 GLY A N 1
ATOM 1535 C CA . GLY A 1 193 ? -17.612 8.307 7.631 1.00 89.31 193 GLY A CA 1
ATOM 1536 C C . GLY A 1 193 ? -16.091 8.392 7.485 1.00 89.31 193 GLY A C 1
ATOM 1537 O O . GLY A 1 193 ? -15.502 9.405 7.854 1.00 89.31 193 GLY A O 1
ATOM 1538 N N . ALA A 1 194 ? -15.443 7.334 6.988 1.00 94.69 194 ALA A N 1
ATOM 1539 C CA . ALA A 1 194 ? -13.992 7.252 6.961 1.00 94.69 194 ALA A CA 1
ATOM 1540 C C . ALA A 1 194 ? -13.372 8.144 5.876 1.00 94.69 194 ALA A C 1
ATOM 1542 O O . ALA A 1 194 ? -13.838 8.191 4.737 1.00 94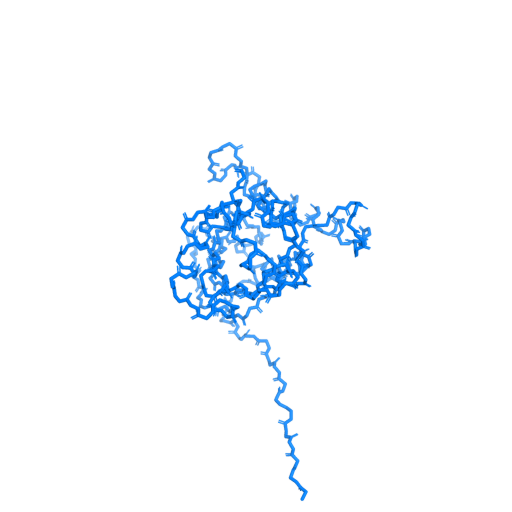.69 194 ALA A O 1
ATOM 1543 N N . ASN A 1 195 ? -12.225 8.746 6.191 1.00 95.50 195 ASN A N 1
ATOM 1544 C CA . ASN A 1 195 ? -11.357 9.455 5.247 1.00 95.50 195 ASN A CA 1
ATOM 1545 C C . ASN A 1 195 ? -10.524 8.466 4.409 1.00 95.50 195 ASN A C 1
ATOM 1547 O O . ASN A 1 195 ? -9.288 8.491 4.385 1.00 95.50 195 ASN A O 1
ATOM 1551 N N . LEU A 1 196 ? -11.221 7.551 3.740 1.00 94.00 196 LEU A N 1
ATOM 1552 C CA . LEU A 1 196 ? -10.654 6.532 2.870 1.00 94.00 196 LEU A CA 1
ATOM 1553 C C . LEU A 1 196 ? -11.034 6.800 1.409 1.00 94.00 196 LEU A C 1
ATOM 1555 O O . LEU A 1 196 ? -12.093 7.319 1.072 1.00 94.00 196 LEU A O 1
ATOM 1559 N N . THR A 1 197 ? -10.141 6.395 0.524 1.00 91.56 197 THR A N 1
ATOM 1560 C CA . THR A 1 197 ? -10.293 6.335 -0.927 1.00 91.56 197 THR A CA 1
ATOM 1561 C C . THR A 1 197 ? -10.068 4.887 -1.364 1.00 91.56 197 THR A C 1
ATOM 1563 O O . THR A 1 197 ? -9.517 4.095 -0.591 1.00 91.56 197 THR A O 1
ATOM 1566 N N . PRO A 1 198 ? -10.385 4.514 -2.617 1.00 87.62 198 PRO A N 1
ATOM 1567 C CA . PRO A 1 198 ? -10.045 3.183 -3.116 1.00 87.62 198 PRO A CA 1
ATOM 1568 C C . PRO A 1 198 ? -8.553 2.842 -2.972 1.00 87.62 198 PRO A C 1
ATOM 1570 O O . PRO A 1 198 ? -8.210 1.684 -2.773 1.00 87.62 198 PRO A O 1
ATOM 1573 N N . ALA A 1 199 ? -7.659 3.837 -3.012 1.00 85.94 199 ALA A N 1
ATOM 1574 C CA . ALA A 1 199 ? -6.214 3.654 -2.875 1.00 85.94 199 ALA A CA 1
ATOM 1575 C C . ALA A 1 199 ? -5.709 3.699 -1.414 1.00 85.94 199 ALA A C 1
ATOM 1577 O O . ALA A 1 199 ? -4.502 3.743 -1.188 1.00 85.94 199 ALA A O 1
ATOM 1578 N N . GLY A 1 200 ? -6.600 3.711 -0.422 1.00 89.69 200 GLY A N 1
ATOM 1579 C CA . GLY A 1 200 ? -6.255 3.822 0.994 1.00 89.69 200 GLY A CA 1
ATOM 1580 C C . GLY A 1 200 ? -6.576 5.195 1.568 1.00 89.69 200 GLY A C 1
ATOM 1581 O O . GLY A 1 200 ? -7.684 5.676 1.389 1.00 89.69 200 GLY A O 1
ATOM 1582 N N . VAL A 1 201 ? -5.656 5.838 2.280 1.00 89.06 201 VAL A N 1
ATOM 1583 C CA . VAL A 1 201 ? -5.940 7.116 2.964 1.00 89.06 201 VAL A CA 1
ATOM 1584 C C . VAL A 1 201 ? -5.994 8.283 1.975 1.00 89.06 201 VAL A C 1
ATOM 1586 O O . VAL A 1 201 ? -5.134 8.382 1.100 1.00 89.06 201 VAL A O 1
ATOM 1589 N N . SER A 1 202 ? -6.972 9.182 2.121 1.00 82.38 202 SER A N 1
ATOM 1590 C CA . SER A 1 202 ? -7.042 10.428 1.341 1.00 82.38 202 SER A CA 1
ATOM 1591 C C . SER A 1 202 ? -5.893 11.385 1.690 1.00 82.38 202 SER A C 1
ATOM 1593 O O . SER A 1 202 ? -5.598 11.567 2.872 1.00 82.38 202 SER A O 1
ATOM 1595 N N . PHE A 1 203 ? -5.276 12.032 0.696 1.00 74.75 203 PHE A N 1
ATOM 1596 C CA . PHE A 1 203 ? -4.166 12.977 0.884 1.00 74.75 203 PHE A CA 1
ATOM 1597 C C . PHE A 1 203 ? -4.187 14.146 -0.097 1.00 74.75 203 PHE A C 1
ATOM 1599 O O . PHE A 1 203 ? -4.813 14.003 -1.172 1.00 74.75 203 PHE A O 1
#

Sequence (203 aa):
MTTLTSQSSQPPRYPDIPKPCVQTVGDYYLAFRNGFQTEDSEEATKLSIAFQRDFLLHRFVSRAACANYTSAEYVEKRWRSLSKCFSVLDFHQKSVFSVEIHQHVRTCMISSSARYTLCLTPGTLLSVFPHIEDHSQLYGALVGEIVTVPSQIYFSVGIETGRIYRLEEQMDFAVGMANIIASRQELDLVLLGANLTPAGVSF

pLDDT: mean 87.93, std 14.43, range [37.09, 98.12]

Radius of gyration: 18.71 Å; chains: 1; bounding box: 44×59×53 Å

Secondary structure (DSSP, 8-state):
---------PPP---S--HHHHHHHHHHHHHTTTS---TT-TT--HHHHHHHHHHHHHSB-SSEEETTEEHHHHHHHHHHHHHHHSEEEEEEEEEEEEEEEEGGGTEEEEEEEEEEEEE--HHHHHHH-GGGTT-HHHHHHHTT-EEEEEEEEEEEEETTT--EEEEEEEE-HHHHHTTT---HHHHHHHHHTS-EETTEE--

Foldseek 3Di:
DDDDDDDDDDAADDDPAQPLQVVLVVLVQVLQFQFQDDPPDPPDDPVSNVSNVCSLVQQADPDCLDDPDGQSVVVNVLRVQPVQQWRWHGKHWDAWDDWDQDPVVQKIKTKTKMKTWTFHALSNCVQWQVVCPVVVVVSVLRHGDIFIKMKIKIFIAGSPRSHTHHIDMFIDVLVRCCVSDVDPVVSCNRPVRTCADRSGHDD

Organism: NCBI:txid53985